Protein AF-0000000075779867 (afdb_homodimer)

Radius of gyration: 17.75 Å; Cα contacts (8 Å, |Δi|>4): 447; chains: 2; bounding box: 57×41×38 Å

pLDDT: mean 79.63, std 29.67, range [19.89, 98.94]

Structure (mmCIF, N/CA/C/O backbone):
data_AF-0000000075779867-model_v1
#
loop_
_entity.id
_entity.type
_entity.pdbx_description
1 polymer 'Dynein light chain'
#
loop_
_atom_site.group_PDB
_atom_site.id
_atom_site.type_symbol
_atom_site.label_atom_id
_atom_site.label_alt_id
_atom_site.label_comp_id
_atom_site.label_asym_id
_atom_site.label_entity_id
_atom_site.label_seq_id
_atom_site.pdbx_PDB_ins_code
_atom_site.Cartn_x
_atom_site.Cartn_y
_atom_site.Cartn_z
_atom_site.occupancy
_atom_site.B_iso_or_equiv
_atom_site.auth_seq_id
_atom_site.auth_comp_id
_atom_site.auth_asym_id
_atom_site.auth_atom_id
_atom_site.pdbx_PDB_model_num
ATOM 1 N N . MET A 1 1 ? 21.125 6.816 -19.812 1 19.94 1 MET A N 1
ATOM 2 C CA . MET A 1 1 ? 20.016 5.918 -20.109 1 19.94 1 MET A CA 1
ATOM 3 C C . MET A 1 1 ? 18.984 5.93 -18.984 1 19.94 1 MET A C 1
ATOM 5 O O . MET A 1 1 ? 19.25 5.41 -17.906 1 19.94 1 MET A O 1
ATOM 9 N N . THR A 1 2 ? 18.234 7.066 -18.703 1 21.55 2 THR A N 1
ATOM 10 C CA . THR A 1 2 ? 17.547 7.727 -17.609 1 21.55 2 THR A CA 1
ATOM 11 C C . THR A 1 2 ? 16.297 6.934 -17.203 1 21.55 2 THR A C 1
ATOM 13 O O . THR A 1 2 ? 15.508 6.527 -18.047 1 21.55 2 THR A O 1
ATOM 16 N N . GLY A 1 3 ? 16.375 6.09 -16.188 1 23.98 3 GLY A N 1
ATOM 17 C CA . GLY A 1 3 ? 15.469 5.066 -15.68 1 23.98 3 GLY A CA 1
ATOM 18 C C . GLY A 1 3 ? 14.047 5.57 -15.484 1 23.98 3 GLY A C 1
ATOM 19 O O . GLY A 1 3 ? 13.836 6.613 -14.875 1 23.98 3 GLY A O 1
ATOM 20 N N . LEU A 1 4 ? 13.172 5.328 -16.484 1 27.41 4 LEU A N 1
ATOM 21 C CA . LEU A 1 4 ? 11.773 5.723 -16.625 1 27.41 4 LEU A CA 1
ATOM 22 C C . LEU A 1 4 ? 10.969 5.281 -15.414 1 27.41 4 LEU A C 1
ATOM 24 O O . LEU A 1 4 ? 10.914 4.09 -15.094 1 27.41 4 LEU A O 1
ATOM 28 N N . SER A 1 5 ? 11.172 5.922 -14.359 1 27.52 5 SER A N 1
ATOM 29 C CA . SER A 1 5 ? 10.375 5.688 -13.164 1 27.52 5 SER A CA 1
ATOM 30 C C . SER A 1 5 ? 8.883 5.645 -13.492 1 27.52 5 SER A C 1
ATOM 32 O O . SER A 1 5 ? 8.336 6.605 -14.031 1 27.52 5 SER A O 1
ATOM 34 N N . ALA A 1 6 ? 8.367 4.598 -14.203 1 29.06 6 ALA A N 1
ATOM 35 C CA . ALA A 1 6 ? 6.957 4.492 -14.555 1 29.06 6 ALA A CA 1
ATOM 36 C C . ALA A 1 6 ? 6.074 4.594 -13.312 1 29.06 6 ALA A C 1
ATOM 38 O O . ALA A 1 6 ? 6.289 3.873 -12.328 1 29.06 6 ALA A O 1
ATOM 39 N N . THR A 1 7 ? 5.723 5.758 -12.992 1 31.86 7 THR A N 1
ATOM 40 C CA . THR A 1 7 ? 4.832 6.055 -11.875 1 31.86 7 THR A CA 1
ATOM 41 C C . THR A 1 7 ? 3.453 5.441 -12.109 1 31.86 7 THR A C 1
ATOM 43 O O . THR A 1 7 ? 2.727 5.855 -13.016 1 31.86 7 THR A O 1
ATOM 46 N N . ALA A 1 8 ? 3.33 4.164 -12.078 1 32.84 8 ALA A N 1
ATOM 47 C CA . ALA A 1 8 ? 1.989 3.631 -12.297 1 32.84 8 ALA A CA 1
ATOM 48 C C . ALA A 1 8 ? 1.031 4.074 -11.195 1 32.84 8 ALA A C 1
ATOM 50 O O . ALA A 1 8 ? 1.315 3.893 -10.008 1 32.84 8 ALA A O 1
ATOM 51 N N . SER A 1 9 ? 0.353 5.156 -11.461 1 31.69 9 SER A N 1
ATOM 52 C CA . SER A 1 9 ? -0.722 5.531 -10.547 1 31.69 9 SER A CA 1
ATOM 53 C C . SER A 1 9 ? -1.92 4.598 -10.695 1 31.69 9 SER A C 1
ATOM 55 O O . SER A 1 9 ? -2.432 4.402 -11.797 1 31.69 9 SER A O 1
ATOM 57 N N . VAL A 1 10 ? -1.98 3.662 -9.977 1 36.56 10 VAL A N 1
ATOM 58 C CA . VAL A 1 10 ? -3.102 2.734 -10.07 1 36.56 10 VAL A CA 1
ATOM 59 C C . VAL A 1 10 ? -4.398 3.449 -9.711 1 36.56 10 VAL A C 1
ATOM 61 O O . VAL A 1 10 ? -4.531 3.986 -8.602 1 36.56 10 VAL A O 1
ATOM 64 N N . ARG A 1 11 ? -5.078 4 -10.633 1 34.12 11 ARG A N 1
ATOM 65 C CA . ARG A 1 11 ? -6.434 4.512 -10.461 1 34.12 11 ARG A CA 1
ATOM 66 C C . ARG A 1 11 ? -7.418 3.377 -10.195 1 34.12 11 ARG A C 1
ATOM 68 O O . ARG A 1 11 ? -7.672 2.553 -11.078 1 34.12 11 ARG A O 1
ATOM 75 N N . ILE A 1 12 ? -7.656 3.068 -9.008 1 34.94 12 ILE A N 1
ATOM 76 C CA . ILE A 1 12 ? -8.641 2.043 -8.672 1 34.94 12 ILE A CA 1
ATOM 77 C C . ILE A 1 12 ? -10.047 2.592 -8.867 1 34.94 12 ILE A C 1
ATOM 79 O O . ILE A 1 12 ? -10.453 3.535 -8.188 1 34.94 12 ILE A O 1
ATOM 83 N N . SER A 1 13 ? -10.57 2.73 -10.008 1 29.38 13 SER A N 1
ATOM 84 C CA . SER A 1 13 ? -11.961 3.092 -10.258 1 29.38 13 SER A CA 1
ATOM 85 C C . SER A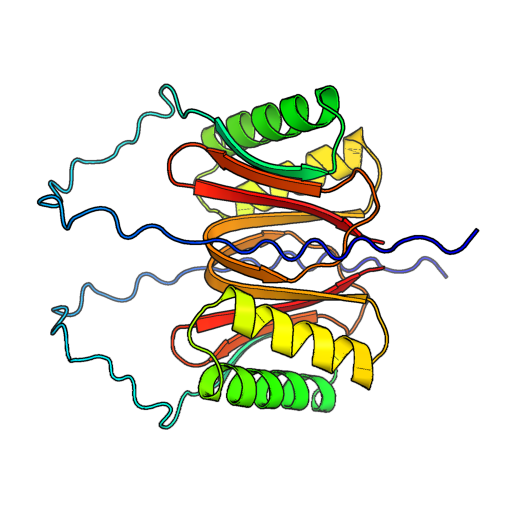 1 13 ? -12.914 2.053 -9.672 1 29.38 13 SER A C 1
ATOM 87 O O . SER A 1 13 ? -12.844 0.873 -10.023 1 29.38 13 SER A O 1
ATOM 89 N N . THR A 1 14 ? -13.492 2.311 -8.492 1 30.55 14 THR A N 1
ATOM 90 C CA . THR A 1 14 ? -14.477 1.431 -7.879 1 30.55 14 THR A CA 1
ATOM 91 C C . THR A 1 14 ? -15.82 1.529 -8.609 1 30.55 14 THR A C 1
ATOM 93 O O . THR A 1 14 ? -16.391 2.613 -8.703 1 30.55 14 THR A O 1
ATOM 96 N N . LYS A 1 15 ? -16.172 0.822 -9.641 1 28.38 15 LYS A N 1
ATOM 97 C CA . LYS A 1 15 ? -17.531 0.736 -10.156 1 28.38 15 LYS A CA 1
ATOM 98 C C . LYS A 1 15 ? -18.5 0.307 -9.062 1 28.38 15 LYS A C 1
ATOM 100 O O . LYS A 1 15 ? -18.266 -0.673 -8.359 1 28.38 15 LYS A O 1
ATOM 105 N N . LYS A 1 16 ? -19.438 1.27 -8.648 1 28.17 16 LYS A N 1
ATOM 106 C CA . LYS A 1 16 ? -20.531 1.026 -7.703 1 28.17 16 LYS A CA 1
ATOM 107 C C . LYS A 1 16 ? -21.391 -0.146 -8.156 1 28.17 16 LYS A C 1
ATOM 109 O O . 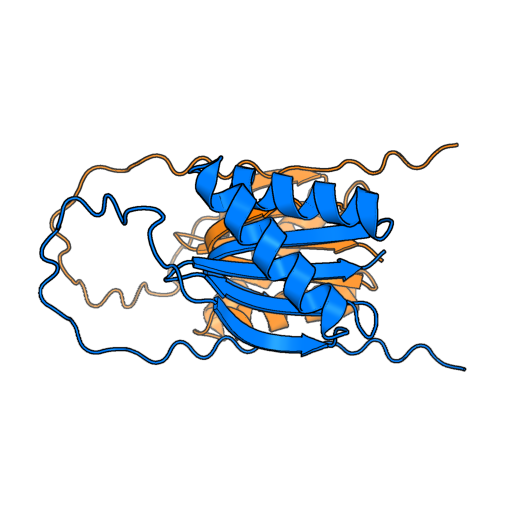LYS A 1 16 ? -22 -0.101 -9.227 1 28.17 16 LYS A O 1
ATOM 114 N N . ARG A 1 17 ? -21.141 -1.334 -7.98 1 25.77 17 ARG A N 1
ATOM 115 C CA . ARG A 1 17 ? -22.125 -2.379 -8.234 1 25.77 17 ARG A CA 1
ATOM 116 C C . ARG A 1 17 ? -23.391 -2.156 -7.398 1 25.77 17 ARG A C 1
ATOM 118 O O . ARG A 1 17 ? -23.312 -1.633 -6.285 1 25.77 17 ARG A O 1
ATOM 125 N N . PRO A 1 18 ? -24.703 -2.225 -7.844 1 29.48 18 PRO A N 1
ATOM 126 C CA . PRO A 1 18 ? -25.984 -2.15 -7.16 1 29.48 18 PRO A CA 1
ATOM 127 C C . P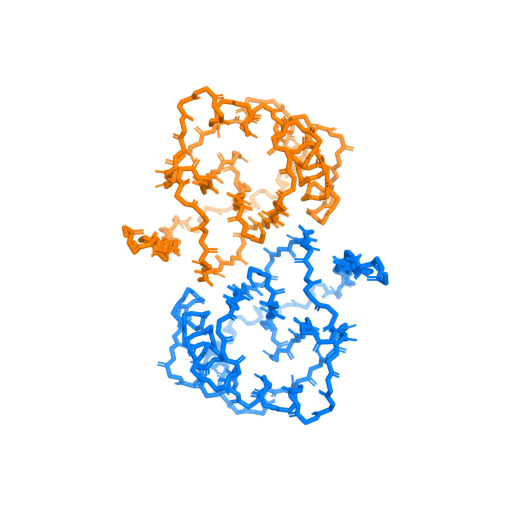RO A 1 18 ? -25.984 -2.857 -5.809 1 29.48 18 PRO A C 1
ATOM 129 O O . PRO A 1 18 ? -25.188 -3.764 -5.582 1 29.48 18 PRO A O 1
ATOM 132 N N . GLN A 1 19 ? -26.703 -2.238 -4.676 1 29.03 19 GLN A N 1
ATOM 133 C CA . GLN A 1 19 ? -26.938 -2.65 -3.295 1 29.03 19 GLN A CA 1
ATOM 134 C C . GLN A 1 19 ? -27.453 -4.09 -3.234 1 29.03 19 GLN A C 1
ATOM 136 O O . GLN A 1 19 ? -28.609 -4.359 -3.59 1 29.03 19 GLN A O 1
ATOM 141 N N . CYS A 1 20 ? -26.984 -5.133 -3.766 1 28.19 20 CYS A N 1
ATOM 142 C CA . CYS A 1 20 ? -27.531 -6.469 -3.566 1 28.19 20 CYS A CA 1
ATOM 143 C C . CYS A 1 20 ? -27.812 -6.73 -2.092 1 28.19 20 CYS A C 1
ATOM 145 O O . CYS A 1 20 ? -27.016 -6.348 -1.229 1 28.19 20 CYS A O 1
ATOM 147 N N . VAL A 1 21 ? -29.078 -7.023 -1.54 1 28.23 21 VAL A N 1
ATOM 148 C CA . VAL A 1 21 ? -29.578 -7.625 -0.305 1 28.23 21 VAL A CA 1
ATOM 149 C C . VAL A 1 21 ? -28.5 -8.508 0.309 1 28.23 21 VAL A C 1
ATOM 151 O O . VAL A 1 21 ? -27.938 -9.375 -0.368 1 28.23 21 VAL A O 1
ATOM 154 N N . GLN A 1 22 ?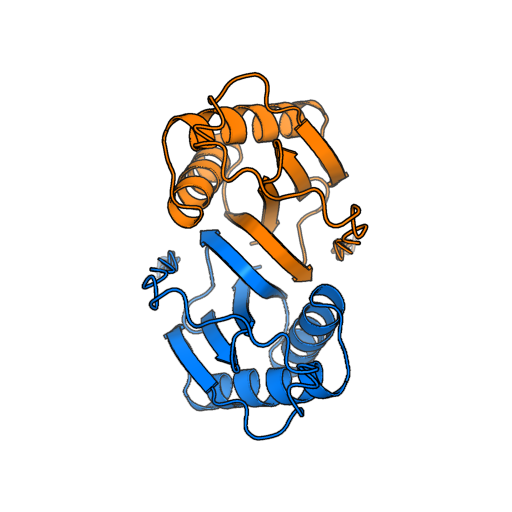 -27.812 -7.984 1.263 1 30.17 22 GLN A N 1
ATOM 155 C CA . GLN A 1 22 ? -26.656 -8.547 1.963 1 30.17 22 GLN A CA 1
ATOM 156 C C . GLN A 1 22 ? -27.016 -9.867 2.643 1 30.17 22 GLN A C 1
ATOM 158 O O . GLN A 1 22 ? -27.75 -9.883 3.633 1 30.17 22 GLN A O 1
ATOM 163 N N . GLU A 1 23 ? -27.797 -10.797 2.025 1 30.61 23 GLU A N 1
ATOM 164 C CA . GLU A 1 23 ? -27.766 -12.086 2.699 1 30.61 23 GLU A CA 1
ATOM 165 C C . GLU A 1 23 ? -26.406 -12.375 3.299 1 30.61 23 GLU A C 1
ATOM 167 O O . GLU A 1 23 ? -25.391 -12.297 2.605 1 30.61 23 GLU A O 1
ATOM 172 N N . PHE A 1 24 ? -26.25 -11.961 4.555 1 29.77 24 PHE A N 1
ATOM 173 C CA . PHE A 1 24 ? -25.109 -12.344 5.387 1 29.77 24 PHE A CA 1
ATOM 174 C C . PHE A 1 24 ? -24.75 -13.805 5.168 1 29.77 24 PHE A C 1
ATOM 176 O O . PHE A 1 24 ? -25.344 -14.703 5.781 1 29.77 24 PHE A O 1
ATOM 183 N N . ARG A 1 25 ? -25.016 -14.344 4.027 1 27.84 25 ARG A N 1
ATOM 184 C CA . ARG A 1 25 ? -24.562 -15.719 3.865 1 27.84 25 ARG A CA 1
ATOM 185 C C . ARG A 1 25 ? -23.203 -15.93 4.516 1 27.84 25 ARG A C 1
ATOM 187 O O . ARG A 1 25 ? -22.391 -15 4.59 1 27.84 25 ARG A O 1
ATOM 194 N N . ASN A 1 26 ? -23.203 -16.656 5.648 1 32.41 26 ASN A N 1
ATOM 195 C CA . ASN A 1 26 ? -22 -17.297 6.184 1 32.41 26 ASN A CA 1
ATOM 196 C C . ASN A 1 26 ? -20.906 -17.406 5.129 1 32.41 26 ASN A C 1
ATOM 198 O O . ASN A 1 26 ? -21.047 -18.125 4.145 1 32.41 26 ASN A O 1
ATOM 202 N N . THR A 1 27 ? -20.469 -16.188 4.707 1 32.53 27 THR A N 1
ATOM 203 C CA . THR A 1 27 ? -19.422 -15.992 3.713 1 32.53 27 THR A CA 1
ATOM 204 C C . THR A 1 27 ? -18.281 -16.984 3.928 1 32.53 27 THR A C 1
ATOM 206 O O . THR A 1 27 ? -17.312 -16.672 4.637 1 32.53 27 THR A O 1
ATOM 209 N N . ALA A 1 28 ? -18.547 -18.031 4.707 1 33.69 28 ALA A N 1
ATOM 210 C CA . ALA A 1 28 ? -17.5 -18.969 4.363 1 33.69 28 ALA A CA 1
ATOM 211 C C . ALA A 1 28 ? -17.156 -18.906 2.877 1 33.69 28 ALA A C 1
ATOM 213 O O . ALA A 1 28 ? -17.859 -19.469 2.043 1 33.69 28 ALA A O 1
ATOM 214 N N . ASP A 1 29 ? -17.078 -17.766 2.316 1 40.38 29 ASP A N 1
ATOM 215 C CA . ASP A 1 29 ? -16.562 -17.734 0.948 1 40.38 29 ASP A CA 1
ATOM 216 C C . ASP A 1 29 ? -15.625 -18.922 0.697 1 40.38 29 ASP A C 1
ATOM 218 O O . ASP A 1 29 ? -14.523 -18.969 1.246 1 40.38 29 ASP A O 1
ATOM 222 N N . LYS A 1 30 ? -16.078 -20.031 0.899 1 41.66 30 LYS A N 1
ATOM 223 C CA . LYS A 1 30 ? -15.312 -21.188 0.426 1 41.66 30 LYS A CA 1
ATOM 224 C C . LYS A 1 30 ? -14.258 -20.766 -0.593 1 41.66 30 LYS A C 1
ATOM 226 O O . LYS A 1 30 ? -14.539 -19.984 -1.503 1 41.66 30 LYS A O 1
ATOM 231 N N . MET A 1 31 ? -12.93 -20.688 -0.071 1 46.47 31 MET A N 1
ATOM 232 C CA . MET A 1 31 ? -11.727 -20.656 -0.902 1 46.47 31 MET A CA 1
ATOM 233 C C . MET A 1 31 ? -12.016 -21.234 -2.287 1 46.47 31 MET A C 1
ATOM 235 O O . MET A 1 31 ? -11.094 -21.656 -2.99 1 46.47 31 MET A O 1
ATOM 239 N N . CYS A 1 32 ? -13.391 -21.672 -2.512 1 53.09 32 CYS A N 1
ATOM 240 C CA . CYS A 1 32 ? -13.547 -22.281 -3.828 1 53.09 32 CYS A CA 1
ATOM 241 C C . CYS A 1 32 ? -12.891 -21.422 -4.906 1 53.09 32 CYS A C 1
ATOM 243 O O . CYS A 1 32 ? -12.352 -20.359 -4.609 1 53.09 32 CYS A O 1
ATOM 245 N N . ASP A 1 33 ? -13.578 -21.062 -6.008 1 64.44 33 ASP A N 1
ATOM 246 C CA . ASP A 1 33 ? -13.031 -20.609 -7.285 1 64.44 33 ASP A CA 1
ATOM 247 C C . ASP A 1 33 ? -12.867 -19.094 -7.312 1 64.44 33 ASP A C 1
ATOM 249 O O . ASP A 1 33 ? -13.719 -18.391 -7.844 1 64.44 33 ASP A O 1
ATOM 253 N N . ARG A 1 34 ? -11.984 -18.531 -6.422 1 82.31 34 ARG A N 1
ATOM 254 C CA . ARG A 1 34 ? -11.758 -17.094 -6.562 1 82.31 34 ARG A CA 1
ATOM 255 C C . ARG A 1 34 ? -11.094 -16.766 -7.898 1 82.31 34 ARG A C 1
ATOM 257 O O . ARG A 1 34 ? -9.953 -17.172 -8.148 1 82.31 34 ARG A O 1
ATOM 264 N N . LYS A 1 35 ? -11.844 -16.141 -8.688 1 92.62 35 LYS A N 1
ATOM 265 C CA . LYS A 1 35 ? -11.328 -15.742 -10 1 92.62 35 LYS A CA 1
ATOM 266 C C . LYS A 1 35 ? -10.398 -14.539 -9.883 1 92.62 35 LYS A C 1
ATOM 268 O O . LYS A 1 35 ? -10.68 -13.594 -9.141 1 92.62 35 LYS A O 1
ATOM 273 N N . ALA A 1 36 ? -9.336 -14.648 -10.57 1 97.06 36 ALA A N 1
ATOM 274 C CA . ALA A 1 36 ? -8.383 -13.547 -10.609 1 97.06 36 ALA A CA 1
ATOM 275 C C . ALA A 1 36 ? -8.727 -12.562 -11.727 1 97.06 36 ALA A C 1
ATOM 277 O O . ALA A 1 36 ? -9.039 -12.977 -12.844 1 97.06 36 ALA A O 1
ATOM 278 N N . VAL A 1 37 ? -8.812 -11.336 -11.43 1 97.62 37 VAL A N 1
ATOM 279 C CA . VAL A 1 37 ? -8.977 -10.273 -12.414 1 97.62 37 VAL A CA 1
ATOM 280 C C . VAL A 1 37 ? -7.824 -9.273 -12.297 1 97.62 37 VAL A C 1
ATOM 282 O O . VAL A 1 37 ? -7.75 -8.516 -11.328 1 97.62 37 VAL A O 1
ATOM 285 N N . ILE A 1 38 ? -6.996 -9.211 -13.297 1 98 38 ILE A N 1
ATOM 286 C CA . ILE A 1 38 ? -5.883 -8.273 -13.305 1 98 38 ILE A CA 1
ATOM 287 C C . ILE A 1 38 ? -6.371 -6.906 -13.781 1 98 38 ILE A C 1
ATOM 289 O O . ILE A 1 38 ? -6.844 -6.77 -14.914 1 98 38 ILE A O 1
ATOM 293 N N . LYS A 1 39 ? -6.309 -5.965 -12.938 1 98.12 39 LYS A N 1
ATOM 294 C CA . LYS A 1 39 ? -6.77 -4.617 -13.258 1 98.12 39 LYS A CA 1
ATOM 295 C C . LYS A 1 39 ? -5.668 -3.803 -13.93 1 98.12 39 LYS A C 1
ATOM 297 O O . LYS A 1 39 ? -5.941 -2.986 -14.812 1 98.12 39 LYS A O 1
ATOM 302 N N . ASN A 1 40 ? -4.477 -3.91 -13.492 1 97.12 40 ASN A N 1
ATOM 303 C CA . ASN A 1 40 ? -3.303 -3.23 -14.031 1 97.12 40 ASN A CA 1
ATOM 304 C C . ASN A 1 40 ? -2.029 -4.043 -13.805 1 97.12 40 ASN A C 1
ATOM 306 O O . ASN A 1 40 ? -1.845 -4.629 -12.734 1 97.12 40 ASN A O 1
ATOM 310 N N . ALA A 1 41 ? -1.22 -4.098 -14.914 1 98.25 41 ALA A N 1
ATOM 311 C CA . ALA A 1 41 ? 0.041 -4.82 -14.773 1 98.25 41 ALA A CA 1
ATOM 312 C C . ALA A 1 41 ? 1.12 -4.223 -15.672 1 98.25 41 ALA A C 1
ATOM 314 O O . ALA A 1 41 ? 0.847 -3.84 -16.812 1 98.25 41 ALA A O 1
ATOM 315 N N . ASP A 1 42 ? 2.26 -3.967 -15.164 1 98.56 42 ASP A N 1
ATOM 316 C CA . ASP A 1 42 ? 3.557 -3.83 -15.82 1 98.56 42 ASP A CA 1
ATOM 317 C C . ASP A 1 42 ? 4.531 -4.902 -15.344 1 98.56 42 ASP A C 1
ATOM 319 O O . ASP A 1 42 ? 5.402 -4.633 -14.516 1 98.56 42 ASP A O 1
ATOM 323 N N . MET A 1 43 ? 4.32 -6.027 -15.914 1 98.44 43 MET A N 1
ATOM 324 C CA . MET A 1 43 ? 4.949 -7.246 -15.422 1 98.44 43 MET A CA 1
ATOM 325 C C . MET A 1 43 ? 4.848 -8.367 -16.453 1 98.44 43 MET A C 1
ATOM 327 O O . MET A 1 43 ? 3.869 -8.445 -17.188 1 98.44 43 MET A O 1
ATOM 331 N N . SER A 1 44 ? 5.84 -9.203 -16.531 1 98.69 44 SER A N 1
ATOM 332 C CA . SER A 1 44 ? 5.762 -10.336 -17.453 1 98.69 44 SER A CA 1
ATOM 333 C C . SER A 1 44 ? 4.574 -11.234 -17.125 1 98.69 44 SER A C 1
ATOM 335 O O . SER A 1 44 ? 4.133 -11.289 -15.977 1 98.69 44 SER A O 1
ATOM 337 N N . GLU A 1 45 ? 4.062 -11.945 -18.156 1 98.06 45 GLU A N 1
ATOM 338 C CA . GLU A 1 45 ? 2.941 -12.859 -17.969 1 98.06 45 GLU A CA 1
ATOM 339 C C . GLU A 1 45 ? 3.297 -13.961 -16.969 1 98.06 45 GLU A C 1
ATOM 341 O O . GLU A 1 45 ? 2.459 -14.367 -16.156 1 98.06 45 GLU A O 1
ATOM 346 N N . GLU A 1 46 ? 4.438 -14.391 -17.094 1 98.31 46 GLU A N 1
ATOM 347 C CA . GLU A 1 46 ? 4.887 -15.438 -16.172 1 98.31 46 GLU A CA 1
ATOM 348 C C . GLU A 1 46 ? 4.875 -14.938 -14.734 1 98.31 46 GLU A C 1
ATOM 350 O O . GLU A 1 46 ? 4.398 -15.641 -13.836 1 98.31 46 GLU A O 1
ATOM 355 N N . MET A 1 47 ? 5.402 -13.789 -14.469 1 98.69 47 MET A N 1
ATOM 356 C CA . MET A 1 47 ? 5.453 -13.227 -13.125 1 98.69 47 MET A CA 1
ATOM 357 C C . MET A 1 47 ? 4.051 -12.875 -12.625 1 98.69 47 MET A C 1
ATOM 359 O O . MET A 1 47 ? 3.758 -13.016 -11.438 1 98.69 47 MET A O 1
ATOM 363 N N . GLN A 1 48 ? 3.162 -12.469 -13.523 1 98.75 48 GLN A N 1
ATOM 364 C CA . GLN A 1 48 ? 1.77 -12.227 -13.156 1 98.75 48 GLN A CA 1
ATOM 365 C C . GLN A 1 48 ? 1.106 -13.5 -12.641 1 98.75 48 GLN A C 1
ATOM 367 O O . GLN A 1 48 ? 0.41 -13.477 -11.625 1 98.75 48 GLN A O 1
ATOM 372 N N . GLN A 1 49 ? 1.336 -14.539 -13.391 1 98.5 49 GLN A N 1
ATOM 373 C CA . GLN A 1 49 ? 0.76 -15.82 -12.977 1 98.5 49 GLN A CA 1
ATOM 374 C C . GLN A 1 49 ? 1.307 -16.25 -11.617 1 98.5 49 GLN A C 1
ATOM 376 O O . GLN A 1 49 ? 0.566 -16.781 -10.781 1 98.5 49 GLN A O 1
ATOM 381 N N . ASP A 1 50 ? 2.562 -16 -11.438 1 98.81 50 ASP A N 1
ATOM 382 C CA . ASP A 1 50 ? 3.164 -16.312 -10.141 1 98.81 50 ASP A CA 1
ATOM 383 C C . ASP A 1 50 ? 2.533 -15.484 -9.031 1 98.81 50 ASP A C 1
ATOM 385 O O . ASP A 1 50 ? 2.348 -15.977 -7.91 1 98.81 50 ASP A O 1
ATOM 389 N N . ALA A 1 51 ? 2.26 -14.203 -9.266 1 98.88 51 ALA A N 1
ATOM 390 C CA . ALA A 1 51 ? 1.617 -13.336 -8.281 1 98.88 51 ALA A CA 1
ATOM 391 C C . ALA A 1 51 ? 0.233 -13.859 -7.91 1 98.88 51 ALA A C 1
ATOM 393 O O . ALA A 1 51 ? -0.117 -13.922 -6.73 1 98.88 51 ALA A O 1
ATOM 394 N N . VAL A 1 52 ? -0.502 -14.25 -8.93 1 98.62 52 VAL A N 1
ATOM 395 C CA . VAL A 1 52 ? -1.851 -14.766 -8.703 1 98.62 52 VAL A CA 1
ATOM 396 C C . VAL A 1 52 ? -1.782 -16.078 -7.922 1 98.62 52 VAL A C 1
ATOM 398 O O . VAL A 1 52 ? -2.547 -16.281 -6.977 1 98.62 52 VAL A O 1
ATOM 401 N N . ASP A 1 53 ? -0.909 -16.922 -8.32 1 98.44 53 ASP A N 1
ATOM 402 C CA . ASP A 1 53 ? -0.762 -18.203 -7.637 1 98.44 53 ASP A CA 1
ATOM 403 C C . ASP A 1 53 ? -0.334 -18 -6.184 1 98.44 53 ASP A C 1
ATOM 405 O O .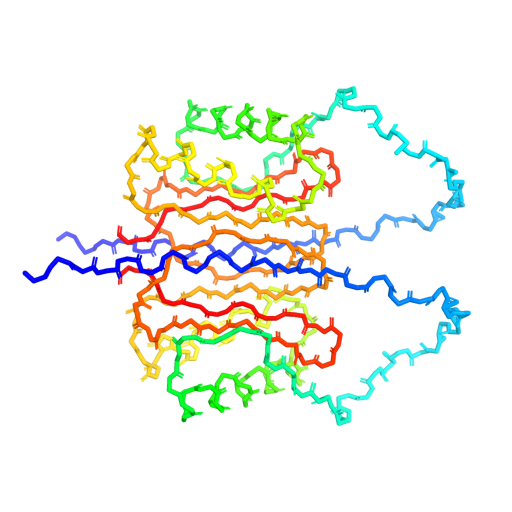 ASP A 1 53 ? -0.851 -18.656 -5.281 1 98.44 53 ASP A O 1
AT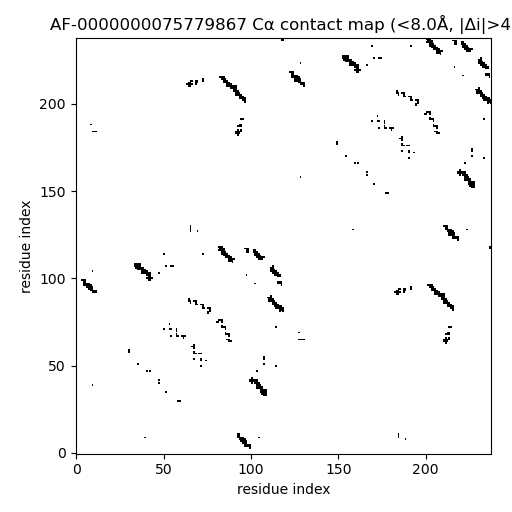OM 409 N N . CYS A 1 54 ? 0.639 -17.141 -5.969 1 98.69 54 CYS A N 1
ATOM 410 C CA . CYS A 1 54 ? 1.109 -16.844 -4.617 1 98.69 54 CYS A CA 1
ATOM 411 C C . CYS A 1 54 ? -0.014 -16.281 -3.76 1 98.69 54 CYS A C 1
ATOM 413 O O . CYS A 1 54 ? -0.158 -16.641 -2.594 1 98.69 54 CYS A O 1
ATOM 415 N N . ALA A 1 55 ? -0.79 -15.398 -4.32 1 98.69 55 ALA A N 1
ATOM 416 C CA . ALA A 1 55 ? -1.914 -14.797 -3.605 1 98.69 55 ALA A CA 1
ATOM 417 C C . ALA A 1 55 ? -2.975 -15.844 -3.273 1 98.69 55 ALA A C 1
ATOM 419 O O . ALA A 1 55 ? -3.568 -15.812 -2.193 1 98.69 55 ALA A O 1
ATOM 420 N N . THR A 1 56 ? -3.197 -16.734 -4.238 1 98.31 56 THR A N 1
ATOM 421 C CA . THR A 1 56 ? -4.141 -17.828 -4 1 98.31 56 THR A CA 1
ATOM 422 C C . THR A 1 56 ? -3.703 -18.672 -2.811 1 98.31 56 THR A C 1
ATOM 424 O O . THR A 1 56 ? -4.512 -18.984 -1.931 1 98.31 56 THR A O 1
ATOM 427 N N . GLN A 1 57 ? -2.451 -18.984 -2.762 1 98.25 57 GLN A N 1
ATOM 428 C CA . GLN A 1 57 ? -1.907 -19.734 -1.639 1 98.25 57 GLN A CA 1
ATOM 429 C C . GLN A 1 57 ? -2.033 -18.953 -0.334 1 98.25 57 GLN A C 1
ATOM 431 O O . GLN A 1 57 ? -2.396 -19.516 0.7 1 98.25 57 GLN A O 1
ATOM 436 N N . ALA A 1 58 ? -1.717 -17.734 -0.356 1 98.5 58 ALA A N 1
ATOM 437 C CA . ALA A 1 58 ? -1.773 -16.891 0.834 1 98.5 58 ALA A CA 1
ATOM 438 C C . ALA A 1 58 ? -3.191 -16.828 1.395 1 98.5 58 ALA A C 1
ATOM 440 O O . ALA A 1 58 ? -3.391 -16.906 2.609 1 98.5 58 ALA A O 1
ATOM 441 N N . LEU A 1 59 ? -4.164 -16.688 0.476 1 96.88 59 LEU A N 1
ATOM 442 C CA . LEU A 1 59 ? -5.555 -16.562 0.896 1 96.88 59 LEU A CA 1
ATOM 443 C C . LEU A 1 59 ? -6.066 -17.875 1.482 1 96.88 59 LEU A C 1
ATOM 445 O O . LEU A 1 59 ? -7.008 -17.875 2.279 1 96.88 59 LEU A O 1
ATOM 449 N N . GLU A 1 60 ? -5.508 -18.922 1.074 1 96.44 60 GLU A N 1
ATOM 450 C CA . GLU A 1 60 ? -5.859 -20.234 1.63 1 96.44 60 GLU A CA 1
ATOM 451 C C . GLU A 1 60 ? -5.262 -20.422 3.021 1 96.44 60 GLU A C 1
ATOM 453 O O . GLU A 1 60 ? -5.855 -21.078 3.871 1 96.44 60 GLU A O 1
ATOM 458 N N . LYS A 1 61 ? -4.191 -19.766 3.273 1 97.69 61 LYS A N 1
ATOM 459 C CA . LYS A 1 61 ? -3.432 -20.016 4.496 1 97.69 61 LYS A CA 1
ATOM 460 C C . LYS A 1 61 ? -3.785 -19 5.574 1 97.69 61 LYS A C 1
ATOM 462 O O . LYS A 1 61 ? -3.703 -19.297 6.77 1 97.69 61 LYS A O 1
ATOM 467 N N . PHE A 1 62 ? -4.117 -17.828 5.184 1 97.69 62 PHE A N 1
ATOM 468 C CA . PHE A 1 62 ? -4.27 -16.75 6.148 1 97.69 62 PHE A CA 1
ATOM 469 C C . PHE A 1 62 ? -5.617 -16.062 5.977 1 97.69 62 PHE A C 1
ATOM 471 O O . PHE A 1 62 ? -6.137 -15.969 4.859 1 97.69 62 PHE A O 1
ATOM 478 N N . ASN A 1 63 ? -6.113 -15.461 7.02 1 96.31 63 ASN A N 1
ATOM 479 C CA . ASN A 1 63 ? -7.367 -14.719 6.996 1 96.31 63 ASN A CA 1
ATOM 480 C C . ASN A 1 63 ? -7.129 -13.211 7.047 1 96.31 63 ASN A C 1
ATOM 482 O O . ASN A 1 63 ? -7.871 -12.438 6.441 1 96.31 63 ASN A O 1
ATOM 486 N N . ILE A 1 64 ? -6.133 -12.844 7.766 1 96.44 64 ILE A N 1
ATOM 487 C CA . ILE A 1 64 ? -5.867 -11.43 8 1 96.44 64 ILE A CA 1
ATOM 488 C C . ILE A 1 64 ? -5.102 -10.844 6.816 1 96.44 64 ILE A C 1
ATOM 490 O O . ILE A 1 64 ? -4.086 -11.398 6.395 1 96.44 64 ILE A O 1
ATOM 494 N N . GLU A 1 65 ? -5.586 -9.758 6.363 1 97.75 65 GLU A N 1
ATOM 495 C CA . GLU A 1 65 ? -5.016 -9.109 5.184 1 97.75 65 GLU A CA 1
ATOM 496 C C . GLU A 1 65 ? -3.521 -8.859 5.363 1 97.75 65 GLU A C 1
ATOM 498 O O . GLU A 1 65 ? -2.736 -9.07 4.438 1 97.75 65 GLU A O 1
ATOM 503 N N . LYS A 1 66 ? -3.123 -8.445 6.477 1 98.19 66 LYS A N 1
ATOM 504 C CA . LYS A 1 66 ? -1.712 -8.18 6.742 1 98.19 66 LYS A CA 1
ATOM 505 C C . LYS A 1 66 ? -0.871 -9.438 6.57 1 98.19 66 LYS A C 1
ATOM 507 O O . LYS A 1 66 ? 0.243 -9.383 6.043 1 98.19 66 LYS A O 1
ATOM 512 N N . ASP A 1 67 ? -1.356 -10.5 7.055 1 98.62 67 ASP A N 1
ATOM 513 C CA . ASP A 1 67 ? -0.626 -11.766 6.965 1 98.62 67 ASP A CA 1
ATOM 514 C C . ASP A 1 67 ? -0.573 -12.266 5.523 1 98.62 67 ASP A C 1
ATOM 516 O O . ASP A 1 67 ? 0.423 -12.859 5.105 1 98.62 67 ASP A O 1
ATOM 520 N N . ILE A 1 68 ? -1.621 -12.055 4.824 1 98.69 68 ILE A N 1
ATOM 521 C CA . ILE A 1 68 ? -1.645 -12.383 3.404 1 98.69 68 ILE A CA 1
ATOM 522 C C . ILE A 1 68 ? -0.594 -11.562 2.664 1 98.69 68 ILE A C 1
ATOM 524 O O . ILE A 1 68 ? 0.211 -12.109 1.906 1 98.69 68 ILE A O 1
ATOM 528 N N . ALA A 1 69 ? -0.585 -10.305 2.959 1 98.88 69 ALA A N 1
ATOM 529 C CA . ALA A 1 69 ? 0.393 -9.414 2.348 1 98.88 69 ALA A CA 1
ATOM 530 C C . ALA A 1 69 ? 1.817 -9.836 2.699 1 98.88 69 ALA A C 1
ATOM 532 O O . ALA A 1 69 ? 2.707 -9.812 1.846 1 98.88 69 ALA A O 1
ATOM 533 N N . ALA A 1 70 ? 1.998 -10.211 3.902 1 98.88 70 ALA A N 1
ATOM 534 C CA . ALA A 1 70 ? 3.32 -10.625 4.359 1 98.88 70 ALA A CA 1
ATOM 535 C C . ALA A 1 70 ? 3.805 -11.852 3.596 1 98.88 70 ALA A C 1
ATOM 537 O O . ALA A 1 70 ? 4.965 -11.914 3.176 1 98.88 70 ALA A O 1
ATOM 538 N N . TYR A 1 71 ? 2.943 -12.758 3.432 1 98.81 71 TYR A N 1
ATOM 539 C CA . TYR A 1 71 ? 3.301 -13.984 2.73 1 98.81 71 TYR A CA 1
ATOM 540 C C . TYR A 1 71 ? 3.715 -13.695 1.293 1 98.81 71 TYR A C 1
ATOM 542 O O . TYR A 1 71 ? 4.766 -14.156 0.837 1 98.81 71 TYR A O 1
ATOM 550 N N . ILE A 1 72 ? 2.928 -12.891 0.585 1 98.88 72 ILE A N 1
ATOM 551 C CA . ILE A 1 72 ? 3.176 -12.578 -0.818 1 98.88 72 ILE A CA 1
ATOM 552 C C . ILE A 1 72 ? 4.484 -11.805 -0.952 1 98.88 72 ILE A C 1
ATOM 554 O O . ILE A 1 72 ? 5.32 -12.125 -1.8 1 98.88 72 ILE A O 1
ATOM 558 N N . LYS A 1 73 ? 4.598 -10.844 -0.124 1 98.81 73 LYS A N 1
ATOM 559 C CA . LYS A 1 73 ? 5.789 -10 -0.167 1 98.81 73 LYS A CA 1
ATOM 560 C C . LYS A 1 73 ? 7.055 -10.82 0.063 1 98.81 73 LYS A C 1
ATOM 562 O O . LYS A 1 73 ? 8.047 -10.656 -0.651 1 98.81 73 LYS A O 1
ATOM 567 N N . LYS A 1 74 ? 7.062 -11.648 1.019 1 98.81 74 LYS A N 1
ATOM 568 C CA . LYS A 1 74 ? 8.227 -12.453 1.356 1 98.81 74 LYS A CA 1
ATOM 569 C C . LYS A 1 74 ? 8.531 -13.469 0.254 1 98.81 74 LYS A C 1
ATOM 571 O O . LYS A 1 74 ? 9.695 -13.68 -0.091 1 98.81 74 LYS A O 1
ATOM 576 N N . GLU A 1 75 ? 7.512 -14.078 -0.277 1 98.88 75 GLU A N 1
ATOM 577 C CA . GLU A 1 75 ? 7.711 -15.023 -1.37 1 98.88 75 GLU A CA 1
ATOM 578 C C . GLU A 1 75 ? 8.352 -14.344 -2.578 1 98.88 75 GLU A C 1
ATOM 580 O O . GLU A 1 75 ? 9.234 -14.914 -3.223 1 98.88 75 GLU A O 1
ATOM 585 N N . PHE A 1 76 ? 7.93 -13.172 -2.842 1 98.88 76 PHE A N 1
ATOM 586 C CA . PHE A 1 76 ? 8.461 -12.477 -4.012 1 98.88 76 PHE A CA 1
ATOM 587 C C . PHE A 1 76 ? 9.859 -11.938 -3.736 1 98.88 76 PHE A C 1
ATOM 589 O O . PHE A 1 76 ? 10.695 -11.883 -4.637 1 98.88 76 PHE A O 1
ATOM 596 N N . ASP A 1 77 ? 10.055 -11.516 -2.555 1 98.75 77 ASP A N 1
ATOM 597 C CA . ASP A 1 77 ? 11.43 -11.164 -2.197 1 98.75 77 ASP A CA 1
ATOM 598 C C . ASP A 1 77 ? 12.375 -12.344 -2.404 1 98.75 77 ASP A C 1
ATOM 600 O O . ASP A 1 77 ? 13.484 -12.18 -2.91 1 98.75 77 ASP A O 1
ATOM 604 N N . LYS A 1 78 ? 11.93 -13.438 -2.023 1 98.75 78 LYS A N 1
ATOM 605 C CA . LYS A 1 78 ? 12.75 -14.641 -2.119 1 98.75 78 LYS A CA 1
ATOM 606 C C . LYS A 1 78 ? 12.953 -15.055 -3.574 1 98.75 78 LYS A C 1
ATOM 608 O O . LYS A 1 78 ? 14.07 -15.352 -3.992 1 98.75 78 LYS A O 1
ATOM 613 N N . LYS A 1 79 ? 11.953 -15.008 -4.332 1 98.62 79 LYS A N 1
ATOM 614 C CA . LYS A 1 79 ? 11.977 -15.562 -5.684 1 98.62 79 LYS A CA 1
ATOM 615 C C . LYS A 1 79 ? 12.547 -14.555 -6.68 1 98.62 79 LYS A C 1
ATOM 617 O O . LYS A 1 79 ? 13.234 -14.93 -7.629 1 98.62 79 LYS A O 1
ATOM 622 N N . TYR A 1 80 ? 12.234 -13.328 -6.484 1 98.31 80 TYR A N 1
ATOM 623 C CA . TYR A 1 80 ? 12.562 -12.32 -7.488 1 98.31 80 TYR A CA 1
ATOM 624 C C . TYR A 1 80 ? 13.438 -11.227 -6.887 1 98.31 80 TYR A C 1
ATOM 626 O O . TYR A 1 80 ? 13.508 -10.117 -7.418 1 98.31 80 TYR A O 1
ATOM 634 N N . ASN A 1 81 ? 14.055 -11.406 -5.785 1 98.12 81 ASN A N 1
ATOM 635 C CA . ASN A 1 81 ? 14.969 -10.492 -5.109 1 98.12 81 ASN A CA 1
ATOM 636 C C . ASN A 1 81 ? 14.234 -9.289 -4.531 1 98.12 81 ASN A C 1
ATOM 638 O O . ASN A 1 81 ? 13.227 -8.844 -5.082 1 98.12 81 ASN A O 1
ATOM 642 N N . PRO A 1 82 ? 14.758 -8.711 -3.572 1 97.69 82 PRO A N 1
ATOM 643 C CA . PRO A 1 82 ? 14.172 -7.516 -2.977 1 97.69 82 PRO A CA 1
ATOM 644 C C . PRO A 1 82 ? 14.258 -6.297 -3.893 1 97.69 82 PRO A C 1
ATOM 646 O O . PRO A 1 82 ? 15.078 -6.27 -4.812 1 97.69 82 PRO A O 1
ATOM 649 N N . THR A 1 83 ? 13.391 -5.34 -3.65 1 97.88 83 THR A N 1
ATOM 650 C CA . THR A 1 83 ? 12.508 -5.18 -2.5 1 97.88 83 THR A CA 1
ATOM 651 C C . THR A 1 83 ? 11.062 -5.031 -2.947 1 97.88 83 THR A C 1
ATOM 653 O O . THR A 1 83 ? 10.734 -4.121 -3.715 1 97.88 83 THR A O 1
ATOM 656 N N . TRP A 1 84 ? 10.195 -5.941 -2.607 1 98.88 84 TRP A N 1
ATOM 657 C CA . TRP A 1 84 ? 8.773 -5.926 -2.961 1 98.88 84 TRP A CA 1
ATOM 658 C C . TRP A 1 84 ? 7.938 -5.352 -1.823 1 98.88 84 TRP A C 1
ATOM 660 O O . TRP A 1 84 ? 8.367 -5.352 -0.667 1 98.88 84 TRP A O 1
ATOM 670 N N . HIS A 1 85 ? 6.758 -4.797 -2.104 1 98.81 85 HIS A N 1
ATOM 671 C CA . HIS A 1 85 ? 5.723 -4.301 -1.205 1 98.81 85 HIS A CA 1
ATOM 672 C C . HIS A 1 85 ? 4.352 -4.844 -1.591 1 98.81 85 HIS A C 1
ATOM 674 O O . HIS A 1 85 ? 4.035 -4.961 -2.777 1 98.81 85 HIS A O 1
ATOM 680 N N . CYS A 1 86 ? 3.592 -5.191 -0.636 1 98.94 86 CYS A N 1
ATOM 681 C CA . CYS A 1 86 ? 2.289 -5.777 -0.934 1 98.94 86 CYS A CA 1
ATOM 682 C C . CYS A 1 86 ? 1.201 -5.16 -0.065 1 98.94 86 CYS A C 1
ATOM 684 O O . CYS A 1 86 ? 1.378 -5.008 1.145 1 98.94 86 CYS A O 1
ATOM 686 N N . ILE A 1 87 ? 0.186 -4.723 -0.661 1 98.81 87 ILE A N 1
ATOM 687 C CA . ILE A 1 87 ? -1.027 -4.23 -0.015 1 98.81 87 ILE A CA 1
ATOM 688 C C . ILE A 1 87 ? -2.199 -5.145 -0.359 1 98.81 87 ILE A C 1
ATOM 690 O O . ILE A 1 87 ? -2.395 -5.504 -1.522 1 98.81 87 ILE A O 1
ATOM 694 N N . VAL A 1 88 ? -2.934 -5.559 0.609 1 98.81 88 VAL A N 1
ATOM 695 C CA . VAL A 1 88 ? -4.102 -6.414 0.444 1 98.81 88 VAL A CA 1
ATOM 696 C C . VAL A 1 88 ? -5.309 -5.781 1.139 1 98.81 88 VAL A C 1
ATOM 698 O O . VAL A 1 88 ? -5.227 -5.402 2.309 1 98.81 88 VAL A O 1
ATOM 701 N N . GLY A 1 89 ? -6.418 -5.691 0.392 1 98.31 89 GLY A N 1
ATOM 702 C CA . GLY A 1 89 ? -7.574 -5.113 1.06 1 98.31 89 GLY A CA 1
ATOM 703 C C . GLY A 1 89 ? -8.797 -5.016 0.163 1 98.31 89 GLY A C 1
ATOM 704 O O . GLY A 1 89 ? -8.719 -5.332 -1.027 1 98.31 89 GLY A O 1
ATOM 705 N N . ARG A 1 90 ? -9.859 -4.586 0.758 1 97.62 90 ARG A N 1
ATOM 706 C CA . ARG A 1 90 ? -11.125 -4.492 0.039 1 97.62 90 ARG A CA 1
ATOM 707 C C . ARG A 1 90 ? -11.461 -3.043 -0.289 1 97.62 90 ARG A C 1
ATOM 709 O O . ARG A 1 90 ? -12.328 -2.775 -1.126 1 97.62 90 ARG A O 1
ATOM 716 N N . ASN A 1 91 ? -10.867 -2.129 0.435 1 96.62 91 ASN A N 1
ATOM 717 C CA . ASN A 1 91 ? -11.117 -0.705 0.242 1 96.62 91 ASN A CA 1
ATOM 718 C C . ASN A 1 91 ? -9.859 0.124 0.458 1 96.62 91 ASN A C 1
ATOM 720 O O . ASN A 1 91 ? -9.477 0.403 1.598 1 96.62 91 ASN A O 1
ATOM 724 N N . PHE A 1 92 ? -9.227 0.498 -0.677 1 97.56 92 PHE A N 1
ATOM 725 C CA . PHE A 1 92 ? -8.07 1.379 -0.611 1 97.56 92 PHE A CA 1
ATOM 726 C C . PHE A 1 92 ? -7.742 1.946 -1.987 1 97.56 92 PHE A C 1
ATOM 728 O O . PHE A 1 92 ? -8.141 1.383 -3.008 1 97.56 92 PHE A O 1
ATOM 735 N N . GLY A 1 93 ? -7.059 3.023 -2.002 1 98.19 93 GLY A N 1
ATOM 736 C CA . GLY A 1 93 ? -6.348 3.6 -3.133 1 98.19 93 GLY A CA 1
ATOM 737 C C . GLY A 1 93 ? -4.867 3.791 -2.871 1 98.19 93 GLY A C 1
ATOM 738 O O . GLY A 1 93 ? -4.434 3.826 -1.718 1 98.19 93 GLY A O 1
ATOM 739 N N . SER A 1 94 ? -4.164 3.852 -3.955 1 98.62 94 SER A N 1
ATOM 740 C CA . SER A 1 94 ? -2.715 3.9 -3.795 1 98.62 94 SER A CA 1
ATOM 741 C C . SER A 1 94 ? -2.07 4.773 -4.867 1 98.62 94 SER A C 1
ATOM 743 O O . SER A 1 94 ? -2.658 5 -5.926 1 98.62 94 SER A O 1
ATOM 745 N N . TYR A 1 95 ? -1.062 5.34 -4.52 1 98.44 95 TYR A N 1
ATOM 746 C CA . TYR A 1 95 ? -0.157 5.98 -5.469 1 98.44 95 TYR A CA 1
ATOM 747 C C . TYR A 1 95 ? 1.295 5.645 -5.148 1 98.44 95 TYR A C 1
ATOM 749 O O . TYR A 1 95 ? 1.827 6.078 -4.125 1 98.44 95 TYR A O 1
ATOM 757 N N . VAL A 1 96 ? 1.868 4.785 -6.043 1 98.62 96 VAL A N 1
ATOM 758 C CA . VAL A 1 96 ? 3.193 4.238 -5.766 1 98.62 96 VAL A CA 1
ATOM 759 C C . VAL A 1 96 ? 4.082 4.387 -6.996 1 98.62 96 VAL A C 1
ATOM 761 O O . VAL A 1 96 ? 3.588 4.582 -8.109 1 98.62 96 VAL A O 1
ATOM 764 N N . THR A 1 97 ? 5.387 4.398 -6.766 1 98.5 97 THR A N 1
ATOM 765 C CA . THR A 1 97 ? 6.395 4.309 -7.816 1 98.5 97 THR A CA 1
ATOM 766 C C . THR A 1 97 ? 7.055 2.932 -7.816 1 98.5 97 THR A C 1
ATOM 768 O O . THR A 1 97 ? 7.512 2.457 -6.773 1 98.5 97 THR A O 1
ATOM 771 N N . HIS A 1 98 ? 7 2.316 -8.945 1 97.69 98 HIS A N 1
ATOM 772 C CA . HIS A 1 98 ? 7.555 0.969 -9.023 1 97.69 98 HIS A CA 1
ATOM 773 C C . HIS A 1 98 ? 8.641 0.88 -10.086 1 97.69 98 HIS A C 1
ATOM 775 O O . HIS A 1 98 ? 8.695 1.713 -11 1 97.69 98 HIS A O 1
ATOM 781 N N . GLU A 1 99 ? 9.516 -0.042 -9.945 1 97.75 99 GLU A N 1
ATOM 782 C CA . GLU A 1 99 ? 10.453 -0.394 -11.008 1 97.75 99 GLU A CA 1
ATOM 783 C C . GLU A 1 99 ? 9.727 -0.946 -12.227 1 97.75 99 GLU A C 1
ATOM 785 O O . GLU A 1 99 ? 8.727 -1.661 -12.086 1 97.75 99 GLU A O 1
ATOM 790 N N . THR A 1 100 ? 10.219 -0.589 -13.383 1 97.12 100 THR A N 1
ATOM 791 C CA . THR A 1 100 ? 9.625 -1.051 -14.633 1 97.12 100 THR A CA 1
ATOM 792 C C . THR A 1 100 ? 9.508 -2.572 -14.648 1 97.12 100 THR A C 1
ATOM 794 O O . THR A 1 100 ? 10.43 -3.275 -14.227 1 97.12 100 THR A O 1
ATOM 797 N N . ARG A 1 101 ? 8.32 -3.059 -15.078 1 97.94 101 ARG A N 1
ATOM 798 C CA . ARG A 1 101 ? 7.996 -4.465 -15.281 1 97.94 101 ARG A CA 1
ATOM 799 C C . ARG A 1 101 ? 7.867 -5.199 -13.953 1 97.94 101 ARG A C 1
ATOM 801 O O . ARG A 1 101 ? 7.973 -6.426 -13.906 1 97.94 101 ARG A O 1
ATOM 808 N N . HIS A 1 102 ? 7.691 -4.492 -12.852 1 98.62 102 HIS A N 1
ATOM 809 C CA . HIS A 1 102 ? 7.559 -5.105 -11.539 1 98.62 102 HIS A CA 1
ATOM 810 C C . HIS A 1 102 ? 6.391 -4.504 -10.766 1 98.62 102 HIS A C 1
ATOM 812 O O . HIS A 1 102 ? 6.543 -4.113 -9.602 1 98.62 102 HIS A O 1
ATOM 818 N N . PHE A 1 103 ? 5.277 -4.578 -11.43 1 98.69 103 PHE A N 1
ATOM 819 C CA . PHE A 1 103 ? 4.066 -4.016 -10.852 1 98.69 103 PHE A CA 1
ATOM 820 C C . PHE A 1 103 ? 2.84 -4.816 -11.266 1 98.69 103 PHE A C 1
ATOM 822 O O . PHE A 1 103 ? 2.658 -5.109 -12.453 1 98.69 103 PHE A O 1
ATOM 829 N N . ILE A 1 104 ? 1.962 -5.074 -10.219 1 98.88 104 ILE A N 1
ATOM 830 C CA . ILE A 1 104 ? 0.683 -5.684 -10.562 1 98.88 104 ILE A CA 1
ATOM 831 C C . ILE A 1 104 ? -0.373 -5.293 -9.531 1 98.88 104 ILE A C 1
ATOM 833 O O . ILE A 1 104 ? -0.082 -5.211 -8.336 1 98.88 104 ILE A O 1
ATOM 837 N N . TYR A 1 105 ? -1.559 -4.996 -10.016 1 98.69 105 TYR A N 1
ATOM 838 C CA . TYR A 1 105 ? -2.771 -4.75 -9.242 1 98.69 105 TYR A CA 1
ATOM 839 C C . TYR A 1 105 ? -3.916 -5.629 -9.727 1 98.69 105 TYR A C 1
ATOM 841 O O . TYR A 1 105 ? -4.324 -5.543 -10.891 1 98.69 105 TYR A O 1
ATOM 849 N N . PHE A 1 106 ? -4.371 -6.488 -8.859 1 98.56 106 PHE A N 1
ATOM 850 C CA . PHE A 1 106 ? -5.398 -7.426 -9.289 1 98.56 106 PHE A CA 1
ATOM 851 C C . PHE A 1 106 ? -6.332 -7.781 -8.141 1 98.56 106 PHE A C 1
ATOM 853 O O . PHE A 1 106 ? -6.043 -7.473 -6.984 1 98.56 106 PHE A O 1
ATOM 860 N N . TYR A 1 107 ? -7.469 -8.414 -8.547 1 97.38 107 TYR A N 1
ATOM 861 C CA . TYR A 1 107 ? -8.43 -8.938 -7.586 1 97.38 107 TYR A CA 1
ATOM 862 C C . TYR A 1 107 ? -8.406 -10.461 -7.566 1 97.38 107 TYR A C 1
ATOM 864 O O . TYR A 1 107 ? -8.289 -11.102 -8.617 1 97.38 107 TYR A O 1
ATOM 872 N N . LEU A 1 108 ? -8.445 -11.008 -6.445 1 97.25 108 LEU A N 1
ATOM 873 C CA . LEU A 1 108 ? -8.844 -12.391 -6.219 1 97.25 108 LEU A CA 1
ATOM 874 C C . LEU A 1 108 ? -10.164 -12.461 -5.461 1 97.25 108 LEU A C 1
ATOM 876 O O . LEU A 1 108 ? -10.195 -12.305 -4.238 1 97.25 108 LEU A O 1
ATOM 880 N N . GLY A 1 109 ? -11.227 -12.75 -6.215 1 94.75 109 GLY A N 1
ATOM 881 C CA . GLY A 1 109 ? -12.539 -12.469 -5.652 1 94.75 109 GLY A CA 1
ATOM 882 C C . GLY A 1 109 ? -12.766 -10.992 -5.371 1 94.75 109 GLY A C 1
ATOM 883 O O . GLY A 1 109 ? -12.617 -10.156 -6.262 1 94.75 109 GLY A O 1
ATOM 884 N N . GLN A 1 110 ? -13.109 -10.75 -4.074 1 94.31 110 GLN A N 1
ATOM 885 C CA . GLN A 1 110 ? -13.398 -9.367 -3.709 1 94.31 110 GLN A CA 1
ATOM 886 C C . GLN A 1 110 ? -12.18 -8.703 -3.068 1 94.31 110 GLN A C 1
ATOM 888 O O . GLN A 1 110 ? -12.227 -7.516 -2.732 1 94.31 110 GLN A O 1
ATOM 893 N N . VAL A 1 111 ? -11.141 -9.438 -3 1 97.12 111 VAL A N 1
ATOM 894 C CA . VAL A 1 111 ? -9.945 -8.914 -2.346 1 97.12 111 VAL A CA 1
ATOM 895 C C . VAL A 1 111 ? -8.984 -8.344 -3.393 1 97.12 111 VAL A C 1
ATOM 897 O O . VAL A 1 111 ? -8.664 -9.023 -4.375 1 97.12 111 VAL A O 1
ATOM 900 N N . ALA A 1 112 ? -8.609 -7.062 -3.186 1 98.19 112 ALA A N 1
ATOM 901 C CA . ALA A 1 112 ? -7.633 -6.422 -4.062 1 98.19 112 ALA A CA 1
ATOM 902 C C . ALA A 1 112 ? -6.211 -6.641 -3.555 1 98.19 112 ALA A C 1
ATOM 904 O O . ALA A 1 112 ? -5.965 -6.598 -2.346 1 98.19 112 ALA A O 1
ATOM 905 N N . ILE A 1 113 ? -5.254 -6.809 -4.496 1 98.75 113 ILE A N 1
ATOM 906 C CA . ILE A 1 113 ? -3.844 -7 -4.172 1 98.75 113 ILE A CA 1
ATOM 907 C C . ILE A 1 113 ? -2.986 -6.074 -5.031 1 98.75 113 ILE A C 1
ATOM 909 O O . ILE A 1 113 ? -3.1 -6.074 -6.262 1 98.75 113 ILE A O 1
ATOM 913 N N . LEU A 1 114 ? -2.189 -5.305 -4.355 1 98.88 114 LEU A N 1
ATOM 914 C CA . LEU A 1 114 ? -1.154 -4.484 -4.977 1 98.88 114 LEU A CA 1
ATOM 915 C C . LEU A 1 114 ? 0.236 -5.012 -4.633 1 98.88 114 LEU A C 1
ATOM 917 O O . LEU A 1 114 ? 0.588 -5.125 -3.459 1 98.88 114 LEU A O 1
ATOM 921 N N . LEU A 1 115 ? 0.945 -5.383 -5.637 1 98.94 115 LEU A N 1
ATOM 922 C CA . LEU A 1 1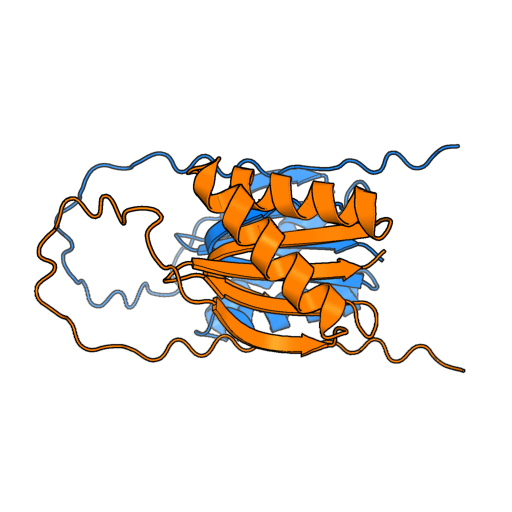15 ? 2.291 -5.926 -5.496 1 98.94 115 LEU A CA 1
ATOM 923 C C . LEU A 1 115 ? 3.258 -5.23 -6.449 1 98.94 115 LEU A C 1
ATOM 925 O O . LEU A 1 115 ? 2.998 -5.145 -7.648 1 98.94 115 LEU A O 1
ATOM 929 N N . PHE A 1 116 ? 4.336 -4.68 -5.797 1 98.75 116 PHE A N 1
ATOM 930 C CA . PHE A 1 116 ? 5.266 -3.961 -6.66 1 98.75 116 PHE A CA 1
ATOM 931 C C . PHE A 1 116 ? 6.656 -3.914 -6.039 1 98.75 116 PHE A C 1
ATOM 933 O O . PHE A 1 116 ? 6.809 -4.117 -4.832 1 98.75 116 PHE A O 1
ATOM 940 N N . LYS A 1 117 ? 7.598 -3.711 -6.938 1 98.31 117 LYS A N 1
ATOM 941 C CA . LYS A 1 117 ? 8.984 -3.553 -6.512 1 98.31 117 LYS A CA 1
ATOM 942 C C . LYS A 1 117 ? 9.398 -2.084 -6.512 1 98.31 117 LYS A C 1
ATOM 944 O O . LYS A 1 117 ? 9.055 -1.337 -7.43 1 98.31 117 LYS A O 1
ATOM 949 N N . SER A 1 118 ? 10 -1.676 -5.465 1 96.94 118 SER A N 1
ATOM 950 C CA . SER A 1 118 ? 10.664 -0.381 -5.355 1 96.94 118 SER A CA 1
ATOM 951 C C . SER A 1 118 ? 11.781 -0.419 -4.316 1 96.94 118 SER A C 1
ATOM 953 O O . SER A 1 118 ? 11.531 -0.669 -3.137 1 96.94 118 SER A O 1
ATOM 955 N N . GLY A 1 119 ? 13.055 -0.122 -4.656 1 86 119 GLY A N 1
ATOM 956 C CA . GLY A 1 119 ? 14.219 -0.164 -3.775 1 86 119 GLY A CA 1
ATOM 957 C C . GLY A 1 119 ? 15.352 -1.011 -4.32 1 86 119 GLY A C 1
ATOM 958 O O . GLY A 1 119 ? 15.164 -1.771 -5.273 1 86 119 GLY A O 1
ATOM 959 N N . MET B 1 1 ? 28.672 -1.36 7.281 1 19.89 1 MET B N 1
ATOM 960 C CA . MET B 1 1 ? 27.641 -0.825 8.164 1 19.89 1 MET B CA 1
ATOM 961 C C . MET B 1 1 ? 26.25 -1.098 7.613 1 19.89 1 MET B C 1
ATOM 963 O O . MET B 1 1 ? 25.859 -0.533 6.59 1 19.89 1 MET B O 1
ATOM 967 N N . THR B 1 2 ? 25.734 -2.379 7.582 1 21.41 2 THR B N 1
ATOM 968 C CA . THR B 1 2 ? 24.75 -3.18 6.848 1 21.41 2 THR B CA 1
ATOM 969 C C . THR B 1 2 ? 23.344 -2.67 7.098 1 21.41 2 THR B C 1
ATOM 971 O O . THR B 1 2 ? 22.953 -2.404 8.242 1 21.41 2 THR B O 1
ATOM 974 N N . GLY B 1 3 ? 22.75 -1.867 6.234 1 23.83 3 GLY B N 1
ATOM 975 C CA . GLY B 1 3 ? 21.547 -1.062 6.258 1 23.83 3 GLY B CA 1
ATOM 976 C C . GLY B 1 3 ? 20.312 -1.839 6.703 1 23.83 3 GLY B C 1
ATOM 977 O O . GLY B 1 3 ? 20.047 -2.922 6.184 1 23.83 3 GLY B O 1
ATOM 978 N N . LEU B 1 4 ? 19.984 -1.77 8.016 1 26.97 4 LEU B N 1
ATOM 979 C CA . LEU B 1 4 ? 18.906 -2.428 8.75 1 26.97 4 LEU B CA 1
ATOM 980 C C . LEU B 1 4 ? 17.562 -2.176 8.078 1 26.97 4 LEU B C 1
ATOM 982 O O . LEU B 1 4 ? 17.156 -1.025 7.914 1 26.97 4 LEU B O 1
ATOM 986 N N . SER B 1 5 ? 17.375 -2.74 6.988 1 27.38 5 SER B N 1
ATOM 987 C CA . SER B 1 5 ? 16.094 -2.67 6.305 1 27.38 5 SER B CA 1
ATOM 988 C C . SER B 1 5 ? 14.938 -2.957 7.262 1 27.38 5 SER B C 1
ATOM 990 O O . SER B 1 5 ? 14.906 -4.004 7.906 1 27.38 5 SER B O 1
ATOM 992 N N . ALA B 1 6 ? 14.57 -2.029 8.203 1 29.42 6 ALA B N 1
ATOM 993 C CA . ALA B 1 6 ? 13.477 -2.217 9.156 1 29.42 6 ALA B CA 1
ATOM 994 C C . ALA B 1 6 ? 12.172 -2.545 8.438 1 29.42 6 ALA B C 1
ATOM 996 O O . ALA B 1 6 ? 11.781 -1.845 7.5 1 29.42 6 ALA B O 1
ATOM 997 N N . THR B 1 7 ? 11.938 -3.762 8.242 1 32.41 7 THR B N 1
ATOM 998 C CA . THR B 1 7 ? 10.711 -4.277 7.641 1 32.41 7 THR B CA 1
ATOM 999 C C . THR B 1 7 ? 9.5 -3.963 8.516 1 32.41 7 THR B C 1
ATOM 1001 O O . THR B 1 7 ? 9.391 -4.473 9.633 1 32.41 7 THR B O 1
ATOM 1004 N N . ALA B 1 8 ? 9.094 -2.764 8.602 1 33.03 8 ALA B N 1
ATOM 1005 C CA . ALA B 1 8 ? 7.934 -2.51 9.453 1 33.03 8 ALA B CA 1
ATOM 1006 C C . ALA B 1 8 ? 6.688 -3.203 8.906 1 33.03 8 ALA B C 1
ATOM 1008 O O . ALA B 1 8 ? 6.367 -3.068 7.723 1 33.03 8 ALA B O 1
ATOM 1009 N N . SER B 1 9 ? 6.445 -4.359 9.414 1 31.97 9 SER B N 1
ATOM 1010 C CA . SER B 1 9 ? 5.176 -4.992 9.086 1 31.97 9 SER B CA 1
ATOM 1011 C C . SER B 1 9 ? 4.016 -4.32 9.812 1 31.97 9 SER B C 1
ATOM 1013 O O . SER B 1 9 ? 4.055 -4.148 11.031 1 31.97 9 SER B O 1
ATOM 1015 N N . VAL B 1 10 ? 3.41 -3.486 9.227 1 36.06 10 VAL B N 1
ATOM 1016 C CA . VAL B 1 10 ? 2.299 -2.795 9.867 1 36.06 10 VAL B CA 1
ATOM 1017 C C . VAL B 1 10 ? 1.146 -3.77 10.102 1 36.06 10 VAL B C 1
ATOM 1019 O O . VAL B 1 10 ? 0.642 -4.375 9.148 1 36.06 10 VAL B O 1
ATOM 1022 N N . ARG B 1 11 ? 1.065 -4.371 11.211 1 34.28 11 ARG B N 1
ATOM 1023 C CA . ARG B 1 11 ? -0.091 -5.152 11.633 1 34.28 11 ARG B CA 1
ATOM 1024 C C . ARG B 1 11 ? -1.294 -4.25 11.891 1 34.28 11 ARG B C 1
ATOM 1026 O O . ARG B 1 11 ? -1.281 -3.441 12.82 1 34.28 11 ARG B O 1
ATOM 1033 N N . ILE B 1 12 ? -2.133 -4.066 10.969 1 35.31 12 ILE B N 1
ATOM 1034 C CA . ILE B 1 12 ? -3.344 -3.271 11.156 1 35.31 12 ILE B CA 1
ATOM 1035 C C . ILE B 1 12 ? -4.375 -4.078 11.938 1 35.31 12 ILE B C 1
ATOM 1037 O O . ILE B 1 12 ? -4.848 -5.117 11.469 1 35.31 12 ILE B O 1
ATOM 1041 N N . SER B 1 13 ? -4.328 -4.273 13.188 1 29.17 13 SER B N 1
ATOM 1042 C CA . SER B 1 13 ? -5.352 -4.898 14.016 1 29.17 13 SER B CA 1
ATOM 1043 C C . SER B 1 13 ? -6.652 -4.098 13.984 1 29.17 13 SER B C 1
ATOM 1045 O O . SER B 1 13 ? -6.664 -2.91 14.312 1 29.17 13 SER B O 1
ATOM 1047 N N . THR B 1 14 ? -7.641 -4.508 13.18 1 30.44 14 THR B N 1
ATOM 1048 C CA . THR B 1 14 ? -8.953 -3.875 13.125 1 30.44 14 THR B CA 1
ATOM 1049 C C . THR B 1 14 ? -9.773 -4.238 14.359 1 30.44 14 THR B C 1
ATOM 1051 O O . THR B 1 14 ? -10.023 -5.418 14.625 1 30.44 14 THR B O 1
ATOM 1054 N N . LYS B 1 15 ? -9.789 -3.57 15.484 1 28.59 15 LYS B N 1
ATOM 1055 C CA . LYS B 1 15 ? -10.758 -3.768 16.562 1 28.59 15 LYS B CA 1
ATOM 1056 C C . LYS B 1 15 ? -12.188 -3.627 16.047 1 28.59 15 LYS B C 1
ATOM 1058 O O . LYS B 1 15 ? -12.516 -2.662 15.344 1 28.59 15 LYS B O 1
ATOM 1063 N N . LYS B 1 16 ? -12.992 -4.77 16.062 1 28 16 LYS B N 1
ATOM 1064 C CA . LYS B 1 16 ? -14.414 -4.828 15.742 1 28 16 LYS B CA 1
ATOM 1065 C C . LYS B 1 16 ? -15.211 -3.836 16.594 1 28 16 LYS B C 1
ATOM 1067 O O . LYS B 1 16 ? -15.219 -3.93 17.812 1 28 16 LYS B O 1
ATOM 1072 N N . ARG B 1 17 ? -15.367 -2.658 16.344 1 25.84 17 ARG B N 1
ATOM 1073 C CA . ARG B 1 17 ? -16.328 -1.827 17.062 1 25.84 17 ARG B CA 1
ATOM 1074 C C . ARG B 1 17 ? -17.734 -2.385 16.922 1 25.84 17 ARG B C 1
ATOM 1076 O O . ARG B 1 17 ? -18.094 -2.963 15.898 1 25.84 17 ARG B O 1
ATOM 1083 N N . PRO B 1 18 ? -18.656 -2.588 17.938 1 29.03 18 PRO B N 1
ATOM 1084 C CA . PRO B 1 18 ? -20.078 -2.98 17.953 1 29.03 18 PRO B CA 1
ATOM 1085 C C . PRO B 1 18 ? -20.859 -2.373 16.797 1 29.03 18 PRO B C 1
ATOM 1087 O O . PRO B 1 18 ? -20.484 -1.329 16.266 1 29.03 18 PRO B O 1
ATOM 1090 N N . GLN B 1 19 ? -21.875 -3.201 16.109 1 28.55 19 GLN B N 1
ATOM 1091 C CA . GLN B 1 19 ? -22.828 -2.938 15.031 1 28.55 19 GLN B CA 1
ATOM 1092 C C . GLN B 1 19 ? -23.609 -1.655 15.297 1 28.55 19 GLN B C 1
ATOM 1094 O O . GLN B 1 19 ? -24.5 -1.629 16.156 1 28.55 19 GLN B O 1
ATOM 1099 N N . CYS B 1 20 ? -23.234 -0.517 15.664 1 27.97 20 CYS B N 1
ATOM 1100 C CA . CYS B 1 20 ? -24.109 0.633 15.836 1 27.97 20 CYS B CA 1
ATOM 1101 C C . CYS B 1 20 ? -25.047 0.787 14.648 1 27.97 20 CYS B C 1
ATOM 1103 O O . CYS B 1 20 ? -24.641 0.585 13.5 1 27.97 20 CYS B O 1
ATOM 1105 N N . VAL B 1 21 ? -26.469 0.783 14.711 1 28.05 21 VAL B N 1
ATOM 1106 C CA . VAL B 1 21 ? -27.578 1.235 13.859 1 28.05 21 VAL B CA 1
ATOM 1107 C C . VAL B 1 21 ? -27.078 2.32 12.906 1 28.05 21 VAL B C 1
ATOM 1109 O O . VAL B 1 21 ? -26.484 3.316 13.344 1 28.05 21 VAL B O 1
ATOM 1112 N N . GLN B 1 22 ? -26.75 1.923 11.742 1 30.06 22 GLN B N 1
ATOM 1113 C CA . GLN B 1 22 ? -26.094 2.691 10.688 1 30.06 22 GLN B CA 1
ATOM 1114 C C . GLN B 1 22 ? -26.953 3.873 10.258 1 30.06 22 GLN B C 1
ATOM 1116 O O . GLN B 1 22 ? -28 3.688 9.633 1 30.06 22 GLN B O 1
ATOM 1121 N N . GLU B 1 23 ? -27.594 4.668 11.188 1 30.7 23 GLU B N 1
ATOM 1122 C CA . GLU B 1 23 ? -28.109 5.914 10.625 1 30.7 23 GLU B CA 1
ATOM 1123 C C . GLU B 1 23 ? -27.219 6.43 9.5 1 30.7 23 GLU B C 1
ATOM 1125 O O . GLU B 1 23 ? -26 6.574 9.68 1 30.7 23 GLU B O 1
ATOM 1130 N N . PHE B 1 24 ? -27.547 6.004 8.297 1 29.23 24 PHE B N 1
ATOM 1131 C CA . PHE B 1 24 ? -26.984 6.574 7.078 1 29.23 24 PHE B CA 1
ATOM 1132 C C . PHE B 1 24 ? -26.859 8.086 7.199 1 29.23 24 PHE B C 1
ATOM 1134 O O . PHE B 1 24 ? -27.812 8.82 6.961 1 29.23 24 PHE B O 1
ATOM 1141 N N . ARG B 1 25 ? -26.656 8.578 8.375 1 27.75 25 ARG B N 1
ATOM 1142 C CA . ARG B 1 25 ? -26.438 10.023 8.398 1 27.75 25 ARG B CA 1
ATOM 1143 C C . ARG B 1 25 ? -25.578 10.469 7.219 1 27.75 25 ARG B C 1
ATOM 1145 O O . ARG B 1 25 ? -24.688 9.727 6.781 1 27.75 25 ARG B O 1
ATOM 1152 N N . ASN B 1 26 ? -26.25 11.047 6.188 1 31.78 26 ASN B N 1
ATOM 1153 C CA . ASN B 1 26 ? -25.562 11.906 5.223 1 31.78 26 ASN B CA 1
ATOM 1154 C C . ASN B 1 26 ? -24.219 12.383 5.746 1 31.78 26 ASN B C 1
ATOM 1156 O O . ASN B 1 26 ? -24.156 13.203 6.664 1 31.78 26 ASN B O 1
ATOM 1160 N N . THR B 1 27 ? -23.406 11.375 6.074 1 31.89 27 THR B N 1
ATOM 1161 C CA . THR B 1 27 ? -22.062 11.594 6.598 1 31.89 27 THR B CA 1
ATOM 1162 C C . THR B 1 27 ? -21.344 12.68 5.809 1 31.89 27 THR B C 1
ATOM 1164 O O . THR B 1 27 ? -20.766 12.406 4.754 1 31.89 27 THR B O 1
ATOM 1167 N N . ALA B 1 28 ? -22.078 13.594 5.219 1 33.28 28 ALA B N 1
ATOM 1168 C CA . ALA B 1 28 ? -21.172 14.727 5.012 1 33.28 28 ALA B CA 1
ATOM 1169 C C . ALA B 1 28 ? -20.141 14.805 6.129 1 33.28 28 ALA B C 1
ATOM 1171 O O . ALA B 1 28 ? -20.438 15.258 7.234 1 33.28 28 ALA B O 1
ATOM 1172 N N . ASP B 1 29 ? -19.531 13.734 6.496 1 40.12 29 ASP B N 1
ATOM 1173 C CA . ASP B 1 29 ? -18.422 13.891 7.434 1 40.12 29 ASP B CA 1
ATOM 1174 C C . ASP B 1 29 ? -17.766 15.258 7.285 1 40.12 29 ASP B C 1
ATOM 1176 O O . ASP B 1 29 ? -17.109 15.523 6.281 1 40.12 29 ASP B O 1
ATOM 1180 N N . LYS B 1 30 ? -18.484 16.234 7.379 1 41 30 LYS B N 1
ATOM 1181 C CA . LYS B 1 30 ? -17.844 17.547 7.52 1 41 30 LYS B CA 1
ATOM 1182 C C . LYS B 1 30 ? -16.375 17.406 7.918 1 41 30 LYS B C 1
ATOM 1184 O O . LYS B 1 30 ? -16.031 16.594 8.789 1 41 30 LYS B O 1
ATOM 1189 N N . MET B 1 31 ? -15.453 17.594 6.855 1 46.09 31 MET B N 1
ATOM 1190 C CA . MET B 1 31 ? -14.031 17.875 7.059 1 46.09 31 MET B CA 1
ATOM 1191 C C . MET B 1 31 ? -13.773 18.406 8.469 1 46.09 31 MET B C 1
ATOM 1193 O O . MET B 1 31 ? -12.797 19.109 8.703 1 46.09 31 MET B O 1
ATOM 1197 N N . CYS B 1 32 ? -14.945 18.484 9.344 1 52.84 32 CYS B N 1
ATOM 1198 C CA . CYS B 1 32 ? -14.633 19.031 10.656 1 52.84 32 CYS B CA 1
ATOM 1199 C C . CYS B 1 32 ? -13.359 18.422 11.227 1 52.84 32 CYS B C 1
ATOM 1201 O O . CYS B 1 32 ? -12.789 17.5 10.625 1 52.84 32 CYS B O 1
ATOM 1203 N N . ASP B 1 33 ? -13.297 18.062 12.508 1 64.56 33 ASP B N 1
ATOM 1204 C CA . ASP B 1 33 ? -12.117 17.812 13.336 1 64.56 33 ASP B CA 1
ATOM 1205 C C . ASP B 1 33 ? -11.656 16.359 13.219 1 64.56 33 ASP B C 1
ATOM 1207 O O . ASP B 1 33 ? -11.977 15.539 14.078 1 64.56 33 ASP B O 1
ATOM 1211 N N . ARG B 1 34 ? -11.211 15.922 12 1 81.88 34 ARG B N 1
ATOM 1212 C CA . ARG B 1 34 ? -10.656 14.57 11.953 1 81.88 34 ARG B CA 1
ATOM 1213 C C . ARG B 1 34 ? -9.398 14.461 12.805 1 81.88 34 ARG B C 1
ATOM 1215 O O . ARG B 1 34 ? -8.383 15.094 12.508 1 81.88 34 ARG B O 1
ATOM 1222 N N . LYS B 1 35 ? -9.547 13.742 13.82 1 92.56 35 LYS B N 1
ATOM 1223 C CA . LYS B 1 35 ? -8.414 13.531 14.711 1 92.56 35 LYS B CA 1
ATOM 1224 C C . LYS B 1 35 ? -7.414 12.547 14.109 1 92.56 35 LYS B C 1
ATOM 1226 O O . LYS B 1 35 ? -7.809 11.523 13.539 1 92.56 35 LYS B O 1
ATOM 1231 N N . ALA B 1 36 ? -6.203 12.891 14.219 1 97 36 ALA B N 1
ATOM 1232 C CA . ALA B 1 36 ? -5.137 12.016 13.75 1 97 36 ALA B CA 1
ATOM 1233 C C . ALA B 1 36 ? -4.707 11.047 14.852 1 97 36 ALA B C 1
ATOM 1235 O O . ALA B 1 36 ? -4.531 11.438 16 1 97 36 ALA B O 1
ATOM 1236 N N . VAL B 1 37 ? -4.668 9.82 14.562 1 97.62 37 VAL B N 1
ATOM 1237 C CA . VAL B 1 37 ? -4.129 8.805 15.453 1 97.62 37 VAL B CA 1
ATOM 1238 C C . VAL B 1 37 ? -2.986 8.062 14.758 1 97.62 37 VAL B C 1
ATOM 1240 O O . VAL B 1 37 ? -3.213 7.289 13.828 1 97.62 37 VAL B O 1
ATOM 1243 N N . ILE B 1 38 ? -1.802 8.227 15.25 1 98 38 ILE B N 1
ATOM 1244 C CA . ILE B 1 38 ? -0.642 7.539 14.695 1 98 38 ILE B CA 1
ATOM 1245 C C . ILE B 1 38 ? -0.551 6.129 15.273 1 98 38 ILE B C 1
ATOM 1247 O O . ILE B 1 38 ? -0.412 5.957 16.484 1 98 38 ILE B O 1
ATOM 1251 N N . LYS B 1 39 ? -0.69 5.18 14.445 1 98.19 39 LYS B N 1
ATOM 1252 C CA . LYS B 1 39 ? -0.657 3.785 14.875 1 98.19 39 LYS B CA 1
ATOM 1253 C C . LYS B 1 39 ? 0.773 3.256 14.914 1 98.19 39 LYS B C 1
ATOM 1255 O O . LYS B 1 39 ? 1.121 2.447 15.773 1 98.19 39 LYS B O 1
ATOM 1260 N N . ASN B 1 40 ? 1.576 3.588 13.977 1 97.25 40 ASN B N 1
ATOM 1261 C CA . ASN B 1 40 ? 2.979 3.197 13.867 1 97.25 40 ASN B CA 1
ATOM 1262 C C . ASN B 1 40 ? 3.795 4.246 13.117 1 97.25 40 ASN B C 1
ATOM 1264 O O . ASN B 1 40 ? 3.336 4.797 12.117 1 97.25 40 ASN B O 1
ATOM 1268 N N . ALA B 1 41 ? 4.992 4.535 13.719 1 98.31 41 ALA B N 1
ATOM 1269 C CA . ALA B 1 41 ? 5.859 5.5 13.047 1 98.31 41 ALA B CA 1
ATOM 1270 C C . ALA B 1 41 ? 7.332 5.188 13.297 1 98.31 41 ALA B C 1
ATOM 1272 O O . ALA B 1 41 ? 7.711 4.816 14.414 1 98.31 41 ALA B O 1
ATOM 1273 N N . ASP B 1 42 ? 8.133 5.141 12.312 1 98.62 42 ASP B N 1
ATOM 1274 C CA . ASP B 1 42 ? 9.586 5.312 12.281 1 98.62 42 ASP B CA 1
ATOM 1275 C C . ASP B 1 42 ? 9.977 6.539 11.461 1 98.62 42 ASP B C 1
ATOM 1277 O O . ASP B 1 42 ? 10.383 6.414 10.305 1 98.62 42 ASP B O 1
ATOM 1281 N N . MET B 1 43 ? 9.82 7.617 12.117 1 98.5 43 MET B N 1
ATOM 1282 C CA . MET B 1 43 ? 9.875 8.914 11.445 1 98.5 43 MET B CA 1
ATOM 1283 C C . MET B 1 43 ? 10.031 10.047 12.461 1 98.5 43 MET B C 1
ATOM 1285 O O . MET B 1 43 ? 9.523 9.961 13.578 1 98.5 43 MET B O 1
ATOM 1289 N N . SER B 1 44 ? 10.742 11.086 12.125 1 98.69 44 SER B N 1
ATOM 1290 C CA . SER B 1 44 ? 10.867 12.227 13.031 1 98.69 44 SER B CA 1
ATOM 1291 C C . SER B 1 44 ? 9.508 12.836 13.344 1 98.69 44 SER B C 1
ATOM 1293 O O . SER B 1 44 ? 8.578 12.734 12.547 1 98.69 44 SER B O 1
ATOM 1295 N N . GLU B 1 45 ? 9.406 13.477 14.531 1 98.06 45 GLU B N 1
ATOM 1296 C CA . GLU B 1 45 ? 8.164 14.125 14.922 1 98.06 45 GLU B CA 1
ATOM 1297 C C . GLU B 1 45 ? 7.77 15.219 13.938 1 98.06 45 GLU B C 1
ATOM 1299 O O . GLU B 1 45 ? 6.586 15.406 13.641 1 98.06 45 GLU B O 1
ATOM 1304 N N . GLU B 1 46 ? 8.727 15.891 13.539 1 98.31 46 GLU B N 1
ATOM 1305 C CA . GLU B 1 46 ? 8.461 16.953 12.57 1 98.31 46 GLU B CA 1
ATOM 1306 C C . GLU B 1 46 ? 7.883 16.391 11.281 1 98.31 46 GLU B C 1
ATOM 1308 O O . GLU B 1 46 ? 6.906 16.922 10.75 1 98.31 46 GLU B O 1
ATOM 1313 N N . MET B 1 47 ? 8.438 15.367 10.75 1 98.69 47 MET B N 1
ATOM 1314 C CA . MET B 1 47 ? 7.973 14.75 9.508 1 98.69 47 MET B CA 1
ATOM 1315 C C . MET B 1 47 ? 6.609 14.094 9.703 1 98.69 47 MET B C 1
ATOM 1317 O O . MET B 1 47 ? 5.773 14.109 8.805 1 98.69 47 MET B O 1
ATOM 1321 N N . GLN B 1 48 ? 6.355 13.547 10.891 1 98.81 48 GLN B N 1
ATOM 1322 C CA . GLN B 1 48 ? 5.039 13 11.203 1 98.81 48 GLN B CA 1
ATOM 1323 C C . GLN B 1 48 ? 3.961 14.078 11.125 1 98.81 48 GLN B C 1
ATOM 1325 O O . GLN B 1 48 ? 2.893 13.852 10.555 1 98.81 48 GLN B O 1
ATOM 1330 N N . GLN B 1 49 ? 4.281 15.195 11.719 1 98.5 49 GLN B N 1
ATOM 1331 C CA . GLN B 1 49 ? 3.326 16.297 11.688 1 98.5 49 GLN B CA 1
ATOM 1332 C C . GLN B 1 49 ? 3.07 16.75 10.258 1 98.5 49 GLN B C 1
ATOM 1334 O O . GLN B 1 49 ? 1.935 17.078 9.891 1 98.5 49 GLN B O 1
ATOM 1339 N N . ASP B 1 50 ? 4.125 16.766 9.508 1 98.81 50 ASP B N 1
ATOM 1340 C CA . ASP B 1 50 ? 3.973 17.141 8.102 1 98.81 50 ASP B CA 1
ATOM 1341 C C . ASP B 1 50 ? 3.088 16.125 7.367 1 98.81 50 ASP B C 1
ATOM 1343 O O . ASP B 1 50 ? 2.305 16.5 6.492 1 98.81 50 ASP B O 1
ATOM 1347 N N . ALA B 1 51 ? 3.229 14.836 7.652 1 98.88 51 ALA B N 1
ATOM 1348 C CA . ALA B 1 51 ? 2.4 13.797 7.039 1 98.88 51 ALA B CA 1
ATOM 1349 C C . ALA B 1 51 ? 0.928 14 7.387 1 98.88 51 ALA B C 1
ATOM 1351 O O . ALA B 1 51 ? 0.063 13.922 6.508 1 98.88 51 ALA B O 1
ATOM 1352 N N . VAL B 1 52 ? 0.69 14.281 8.641 1 98.62 52 VAL B N 1
ATOM 1353 C CA . VAL B 1 52 ? -0.68 14.484 9.094 1 98.62 52 VAL B CA 1
ATOM 1354 C C . VAL B 1 52 ? -1.263 15.734 8.445 1 98.62 52 VAL B C 1
ATOM 1356 O O . VAL B 1 52 ? -2.404 15.719 7.977 1 98.62 52 VAL B O 1
ATOM 1359 N N . ASP B 1 53 ? -0.503 16.766 8.43 1 98.44 53 ASP B N 1
ATOM 1360 C CA . ASP B 1 53 ? -0.967 18 7.82 1 98.44 53 ASP B CA 1
ATOM 1361 C C . ASP B 1 53 ? -1.234 17.828 6.328 1 98.44 53 ASP B C 1
ATOM 1363 O O . ASP B 1 53 ? -2.238 18.312 5.809 1 98.44 53 ASP B O 1
ATOM 1367 N N . CYS B 1 54 ? -0.324 17.172 5.641 1 98.69 54 CYS B N 1
ATOM 1368 C CA . CYS B 1 54 ? -0.486 16.906 4.215 1 98.69 54 CYS B CA 1
ATOM 1369 C C . CYS B 1 54 ? -1.729 16.078 3.951 1 98.69 54 CYS B C 1
ATOM 1371 O O . CYS B 1 54 ? -2.475 16.344 3.008 1 98.69 54 CYS B O 1
ATOM 1373 N N . ALA B 1 55 ? -1.948 15.078 4.77 1 98.69 55 ALA B N 1
ATOM 1374 C CA . ALA B 1 55 ? -3.119 14.219 4.629 1 98.69 55 ALA B CA 1
ATOM 1375 C C . ALA B 1 55 ? -4.406 15 4.883 1 98.69 55 ALA B C 1
ATOM 1377 O O . ALA B 1 55 ? -5.414 14.781 4.203 1 98.69 55 ALA B O 1
ATOM 1378 N N . THR B 1 56 ? -4.332 15.875 5.875 1 98.31 56 THR B N 1
ATOM 1379 C CA . THR B 1 56 ? -5.484 16.719 6.164 1 98.31 56 THR B CA 1
ATOM 1380 C C . THR B 1 56 ? -5.844 17.578 4.953 1 98.31 56 THR B C 1
ATOM 1382 O O . THR B 1 56 ? -7.012 17.656 4.57 1 98.31 56 THR B O 1
ATOM 1385 N N . GLN B 1 57 ? -4.855 18.156 4.34 1 98.25 57 GLN B N 1
ATOM 1386 C CA . GLN B 1 57 ? -5.07 18.953 3.137 1 98.25 57 GLN B CA 1
ATOM 1387 C C . GLN B 1 57 ? -5.621 18.094 2.004 1 98.25 57 GLN B C 1
ATOM 1389 O O . GLN B 1 57 ? -6.535 18.5 1.286 1 98.25 57 GLN B O 1
ATOM 1394 N N . ALA B 1 58 ? -5.086 16.953 1.813 1 98.56 58 ALA B N 1
ATOM 1395 C CA . ALA B 1 58 ? -5.512 16.062 0.745 1 98.56 58 ALA B CA 1
ATOM 1396 C C . ALA B 1 58 ? -6.977 15.664 0.908 1 98.56 58 ALA B C 1
ATOM 1398 O O . ALA B 1 58 ? -7.73 15.625 -0.07 1 98.56 58 ALA B O 1
ATOM 1399 N N . LEU B 1 59 ? -7.355 15.367 2.164 1 96.94 59 LEU B N 1
ATOM 1400 C CA . LEU B 1 59 ? -8.719 14.93 2.434 1 96.94 59 LEU B CA 1
ATOM 1401 C C . LEU B 1 59 ? -9.711 16.078 2.223 1 96.94 59 LEU B C 1
ATOM 1403 O O . LEU B 1 59 ? -10.891 15.836 1.958 1 96.94 59 LEU B O 1
ATOM 1407 N N . GLU B 1 60 ? -9.258 17.25 2.381 1 96.44 60 GLU B N 1
ATOM 1408 C CA . GLU B 1 60 ? -10.094 18.422 2.123 1 96.44 60 GLU B CA 1
ATOM 1409 C C . GLU B 1 60 ? -10.266 18.656 0.625 1 96.44 60 GLU B C 1
ATOM 1411 O O . GLU B 1 60 ? -11.312 19.141 0.183 1 96.44 60 GLU B O 1
ATOM 1416 N N . LYS B 1 61 ? -9.32 18.234 -0.128 1 97.75 61 LYS B N 1
ATOM 1417 C CA . LYS B 1 61 ? -9.289 18.562 -1.549 1 97.75 61 LYS B CA 1
ATOM 1418 C C . LYS B 1 61 ? -9.883 17.438 -2.391 1 97.75 61 LYS B C 1
ATOM 1420 O O . LYS B 1 61 ? -10.43 17.688 -3.469 1 97.75 61 LYS B O 1
ATOM 1425 N N . PHE B 1 62 ? -9.75 16.25 -1.957 1 97.69 62 PHE B N 1
ATOM 1426 C CA . PHE B 1 62 ? -10.109 15.102 -2.793 1 97.69 62 PHE B CA 1
ATOM 1427 C C . PHE B 1 62 ? -11.031 14.156 -2.045 1 97.69 62 PHE B C 1
ATOM 1429 O O . PHE B 1 62 ? -10.945 14.023 -0.823 1 97.69 62 PHE B O 1
ATOM 1436 N N . ASN B 1 63 ? -11.812 13.414 -2.77 1 96.31 63 ASN B N 1
ATOM 1437 C CA . ASN B 1 63 ? -12.727 12.43 -2.199 1 96.31 63 ASN B CA 1
ATOM 1438 C C . ASN B 1 63 ? -12.234 11.008 -2.436 1 96.31 63 ASN B C 1
ATOM 1440 O O . ASN B 1 63 ? -12.43 10.125 -1.593 1 96.31 63 ASN B O 1
ATOM 1444 N N . ILE B 1 64 ? -11.641 10.812 -3.549 1 96.44 64 ILE B N 1
ATOM 1445 C CA . ILE B 1 64 ? -11.219 9.469 -3.949 1 96.44 64 ILE B CA 1
ATOM 1446 C C . ILE B 1 64 ? -9.891 9.125 -3.291 1 96.44 64 ILE B C 1
ATOM 1448 O O . ILE B 1 64 ? -8.93 9.898 -3.367 1 96.44 64 ILE B O 1
ATOM 1452 N N . GLU B 1 65 ? -9.859 7.984 -2.727 1 97.75 65 GLU B N 1
ATOM 1453 C CA . GLU B 1 65 ? -8.688 7.535 -1.984 1 97.75 65 GLU B CA 1
ATOM 1454 C C . GLU B 1 65 ? -7.434 7.59 -2.852 1 97.75 65 GLU B C 1
ATOM 1456 O O . GLU B 1 65 ? -6.371 8.016 -2.389 1 97.75 65 GLU B O 1
ATOM 1461 N N . LYS B 1 66 ? -7.531 7.215 -4.035 1 98.12 66 LYS B N 1
ATOM 1462 C CA . LYS B 1 66 ? -6.391 7.234 -4.941 1 98.12 66 LYS B CA 1
ATOM 1463 C C . LYS B 1 66 ? -5.852 8.648 -5.121 1 98.12 66 LYS B C 1
ATOM 1465 O O . LYS B 1 66 ? -4.637 8.859 -5.184 1 98.12 66 LYS B O 1
ATOM 1470 N N . ASP B 1 67 ? -6.707 9.562 -5.266 1 98.62 67 ASP B N 1
ATOM 1471 C CA . ASP B 1 67 ? -6.309 10.953 -5.461 1 98.62 67 ASP B CA 1
ATOM 1472 C C . ASP B 1 67 ? -5.695 11.531 -4.191 1 98.62 67 ASP B C 1
ATOM 1474 O O . ASP B 1 67 ? -4.77 12.344 -4.254 1 98.62 67 ASP B O 1
ATOM 1478 N N . ILE B 1 68 ? -6.227 11.141 -3.096 1 98.69 68 ILE B N 1
ATOM 1479 C CA . ILE B 1 68 ? -5.652 11.539 -1.814 1 98.69 68 ILE B CA 1
ATOM 1480 C C . ILE B 1 68 ? -4.23 11 -1.694 1 98.69 68 ILE B C 1
ATOM 1482 O O . ILE B 1 68 ? -3.303 11.742 -1.373 1 98.69 68 ILE B O 1
ATOM 1486 N N . ALA B 1 69 ? -4.098 9.758 -2.021 1 98.88 69 ALA B N 1
ATOM 1487 C CA . ALA B 1 69 ? -2.783 9.125 -1.984 1 98.88 69 ALA B CA 1
ATOM 1488 C C . ALA B 1 69 ? -1.813 9.812 -2.939 1 98.88 69 ALA B C 1
ATOM 1490 O O . ALA B 1 69 ? -0.646 10.023 -2.604 1 98.88 69 ALA B O 1
ATOM 1491 N N . ALA B 1 70 ? -2.303 10.156 -4.062 1 98.81 70 ALA B N 1
ATOM 1492 C CA . ALA B 1 70 ? -1.467 10.82 -5.062 1 98.81 70 ALA B CA 1
ATOM 1493 C C . ALA B 1 70 ? -0.953 12.156 -4.555 1 98.81 70 ALA B C 1
ATOM 1495 O O . ALA B 1 70 ? 0.224 12.484 -4.723 1 98.81 70 ALA B O 1
ATOM 1496 N N . TYR B 1 71 ? -1.807 12.875 -3.959 1 98.81 71 TYR B N 1
ATOM 1497 C CA . TYR B 1 71 ? -1.432 14.188 -3.441 1 98.81 71 TYR B CA 1
ATOM 1498 C C . TYR B 1 71 ? -0.342 14.062 -2.383 1 98.81 71 TYR B C 1
ATOM 1500 O O . TYR B 1 71 ? 0.676 14.758 -2.449 1 98.81 71 TYR B O 1
ATOM 1508 N N . ILE B 1 72 ? -0.516 13.141 -1.436 1 98.88 72 ILE B N 1
ATOM 1509 C CA . ILE B 1 72 ? 0.418 12.969 -0.328 1 98.88 72 ILE B CA 1
ATOM 1510 C C . ILE B 1 72 ? 1.767 12.492 -0.861 1 98.88 72 ILE B C 1
ATOM 1512 O O . ILE B 1 72 ? 2.814 13.023 -0.484 1 98.88 72 ILE B O 1
ATOM 1516 N N . LYS B 1 73 ? 1.68 11.539 -1.696 1 98.81 73 LYS B N 1
ATOM 1517 C CA . LYS B 1 73 ? 2.898 10.969 -2.258 1 98.81 73 LYS B CA 1
ATOM 1518 C C . LYS B 1 73 ? 3.705 12.023 -3.01 1 98.81 73 LYS B C 1
ATOM 1520 O O . LYS B 1 73 ? 4.926 12.109 -2.848 1 98.81 73 LYS B O 1
ATOM 1525 N N . LYS B 1 74 ? 3.09 12.781 -3.812 1 98.81 74 LYS B N 1
ATOM 1526 C CA . LYS B 1 74 ? 3.768 13.797 -4.613 1 98.81 74 LYS B CA 1
ATOM 1527 C C . LYS B 1 74 ? 4.332 14.906 -3.73 1 98.81 74 LYS B C 1
ATOM 1529 O O . LYS B 1 74 ? 5.449 15.375 -3.957 1 98.81 74 LYS B O 1
ATOM 1534 N N . GLU B 1 75 ? 3.57 15.32 -2.748 1 98.88 75 GLU B N 1
ATOM 1535 C CA . GLU B 1 75 ? 4.055 16.344 -1.828 1 98.88 75 GLU B CA 1
ATOM 1536 C C . GLU B 1 75 ? 5.309 15.875 -1.093 1 98.88 75 GLU B C 1
ATOM 1538 O O . GLU B 1 75 ? 6.246 16.656 -0.907 1 98.88 75 GLU B O 1
ATOM 1543 N N . PHE B 1 76 ? 5.32 14.648 -0.737 1 98.88 76 PHE B N 1
ATOM 1544 C CA . PHE B 1 76 ? 6.461 14.141 0.015 1 98.88 76 PHE B CA 1
ATOM 1545 C C . PHE B 1 76 ? 7.648 13.891 -0.908 1 98.88 76 PHE B C 1
ATOM 1547 O O . PHE B 1 76 ? 8.805 14.07 -0.508 1 98.88 76 PHE B O 1
ATOM 1554 N N . ASP B 1 77 ? 7.359 13.469 -2.059 1 98.75 77 ASP B N 1
ATOM 1555 C CA . ASP B 1 77 ? 8.445 13.391 -3.033 1 98.75 77 ASP B CA 1
ATOM 1556 C C . ASP B 1 77 ? 9.102 14.75 -3.23 1 98.75 77 ASP B C 1
ATOM 1558 O O . ASP B 1 77 ? 10.328 14.852 -3.309 1 98.75 77 ASP B O 1
ATOM 1562 N N . LYS B 1 78 ? 8.32 15.695 -3.314 1 98.75 78 LYS B N 1
ATOM 1563 C CA . LYS B 1 78 ? 8.812 17.047 -3.551 1 98.75 78 LYS B CA 1
ATOM 1564 C C . LYS B 1 78 ? 9.57 17.578 -2.338 1 98.75 78 LYS B C 1
ATOM 1566 O O . LYS B 1 78 ? 10.672 18.125 -2.475 1 98.75 78 LYS B O 1
ATOM 1571 N N . LYS B 1 79 ? 9.078 17.375 -1.203 1 98.62 79 LYS B N 1
ATOM 1572 C CA . LYS B 1 79 ? 9.609 17.984 0.006 1 98.62 79 LYS B CA 1
ATOM 1573 C C . LYS B 1 79 ? 10.773 17.172 0.569 1 98.62 79 LYS B C 1
ATOM 1575 O O . LYS B 1 79 ? 11.734 17.734 1.104 1 98.62 79 LYS B O 1
ATOM 1580 N N . TYR B 1 80 ? 10.68 15.906 0.485 1 98.31 80 TYR B N 1
ATOM 1581 C CA . TYR B 1 80 ? 11.641 15.047 1.165 1 98.31 80 TYR B CA 1
ATOM 1582 C C . TYR B 1 80 ? 12.344 14.133 0.176 1 98.31 80 TYR B C 1
ATOM 1584 O O . TYR B 1 80 ? 12.891 13.094 0.562 1 98.31 80 TYR B O 1
ATOM 1592 N N . ASN B 1 81 ? 12.328 14.383 -1.07 1 98.12 81 ASN B N 1
ATOM 1593 C CA . ASN B 1 81 ? 12.992 13.641 -2.139 1 98.12 81 ASN B CA 1
ATOM 1594 C C . ASN B 1 81 ? 12.344 12.281 -2.371 1 98.12 81 ASN B C 1
ATOM 1596 O O . ASN B 1 81 ? 11.828 11.672 -1.437 1 98.12 81 ASN B O 1
ATOM 1600 N N . PRO B 1 82 ? 12.469 11.781 -3.5 1 97.69 82 PRO B N 1
ATOM 1601 C CA . PRO B 1 82 ? 11.938 10.453 -3.809 1 97.69 82 PRO B CA 1
ATOM 1602 C C . PRO B 1 82 ? 12.695 9.328 -3.096 1 97.69 82 PRO B C 1
ATOM 1604 O O . PRO B 1 82 ? 13.836 9.531 -2.668 1 97.69 82 PRO B O 1
ATOM 1607 N N . THR B 1 83 ? 12.039 8.195 -2.957 1 97.81 83 THR B N 1
ATOM 1608 C CA . THR B 1 83 ? 10.781 7.793 -3.578 1 97.81 83 THR B CA 1
ATOM 1609 C C . THR B 1 83 ? 9.766 7.367 -2.52 1 97.81 83 THR B C 1
ATOM 1611 O O . THR B 1 83 ? 10.023 6.441 -1.745 1 97.81 83 THR B O 1
ATOM 1614 N N . TRP B 1 84 ? 8.68 8.062 -2.357 1 98.88 84 TRP B N 1
ATOM 1615 C CA . TRP B 1 84 ? 7.629 7.773 -1.388 1 98.88 84 TRP B CA 1
ATOM 1616 C C . TRP B 1 84 ? 6.5 6.977 -2.031 1 98.88 84 TRP B C 1
ATOM 1618 O O . TRP B 1 84 ? 6.336 6.996 -3.254 1 98.88 84 TRP B O 1
ATOM 1628 N N . HIS B 1 85 ? 5.727 6.207 -1.263 1 98.81 85 HIS B N 1
ATOM 1629 C CA . HIS B 1 85 ? 4.52 5.457 -1.596 1 98.81 85 HIS B CA 1
ATOM 1630 C C . HIS B 1 85 ? 3.408 5.723 -0.586 1 98.81 85 HIS B C 1
ATOM 1632 O O . HIS B 1 85 ? 3.668 5.836 0.614 1 98.81 85 HIS B O 1
ATOM 1638 N N . CYS B 1 86 ? 2.24 5.848 -1.06 1 98.94 86 CYS B N 1
ATOM 1639 C CA . CYS B 1 86 ? 1.137 6.16 -0.159 1 98.94 86 CYS B CA 1
ATOM 1640 C C . CYS B 1 86 ? -0.073 5.281 -0.45 1 98.94 86 CYS B C 1
ATOM 1642 O O . CYS B 1 86 ? -0.456 5.105 -1.608 1 98.94 86 CYS B O 1
ATOM 1644 N N . ILE B 1 87 ? -0.57 4.656 0.529 1 98.81 87 ILE B N 1
ATOM 1645 C CA . ILE B 1 87 ? -1.81 3.889 0.5 1 98.81 87 ILE B CA 1
ATOM 1646 C C . ILE B 1 87 ? -2.85 4.551 1.399 1 98.81 87 ILE B C 1
ATOM 1648 O O . ILE B 1 87 ? -2.549 4.926 2.535 1 98.81 87 ILE B O 1
ATOM 1652 N N . VAL B 1 88 ? -4.023 4.758 0.909 1 98.81 88 VAL B N 1
ATOM 1653 C CA . VAL B 1 88 ? -5.133 5.355 1.646 1 98.81 88 VAL B CA 1
ATOM 1654 C C . VAL B 1 88 ? -6.355 4.445 1.564 1 98.81 88 VAL B C 1
ATOM 1656 O O . VAL B 1 88 ? -6.754 4.027 0.475 1 98.81 88 VAL B O 1
ATOM 1659 N N . GLY B 1 89 ? -6.941 4.172 2.738 1 98.31 89 GLY B N 1
ATOM 1660 C CA . GLY B 1 89 ? -8.125 3.326 2.656 1 98.31 89 GLY B CA 1
ATOM 1661 C C . GLY B 1 89 ? -8.734 3.023 4.012 1 98.31 89 GLY B C 1
ATOM 1662 O O . GLY B 1 89 ? -8.203 3.426 5.043 1 98.31 89 GLY B O 1
ATOM 1663 N N . ARG B 1 90 ? -9.836 2.344 3.951 1 97.62 90 ARG B N 1
ATOM 1664 C CA . ARG B 1 90 ? -10.578 2.023 5.168 1 97.62 90 ARG B CA 1
ATOM 1665 C C . ARG B 1 90 ? -10.414 0.552 5.539 1 97.62 90 ARG B C 1
ATOM 1667 O O . ARG B 1 90 ? -10.719 0.151 6.664 1 97.62 90 ARG B O 1
ATOM 1674 N N . ASN B 1 91 ? -10.039 -0.252 4.574 1 96.62 91 ASN B N 1
ATOM 1675 C CA . ASN B 1 91 ? -9.867 -1.686 4.785 1 96.62 91 ASN B CA 1
ATOM 1676 C C . ASN B 1 91 ? -8.703 -2.236 3.963 1 96.62 91 ASN B C 1
ATOM 1678 O O . ASN B 1 91 ? -8.852 -2.482 2.764 1 96.62 91 ASN B O 1
ATOM 1682 N N . PHE B 1 92 ? -7.562 -2.41 4.656 1 97.62 92 PHE B N 1
ATOM 1683 C CA . PHE B 1 92 ? -6.41 -3.027 4.012 1 97.62 92 PHE B CA 1
ATOM 1684 C C . PHE B 1 92 ? -5.371 -3.443 5.043 1 97.62 92 PHE B C 1
ATOM 1686 O O . PHE B 1 92 ? -5.355 -2.928 6.164 1 97.62 92 PHE B O 1
ATOM 1693 N N . GLY B 1 93 ? -4.543 -4.348 4.672 1 98.19 93 GLY B N 1
ATOM 1694 C CA . GLY B 1 93 ? -3.283 -4.703 5.309 1 98.19 93 GLY B CA 1
ATOM 1695 C C . GLY B 1 93 ? -2.09 -4.59 4.379 1 98.19 93 GLY B C 1
ATOM 1696 O O . GLY B 1 93 ? -2.246 -4.605 3.156 1 98.19 93 GLY B O 1
ATOM 1697 N N . SER B 1 94 ? -0.979 -4.441 5.008 1 98.69 94 SER B N 1
ATOM 1698 C CA . SER B 1 94 ? 0.206 -4.191 4.195 1 98.69 94 SER B CA 1
ATOM 1699 C C . SER B 1 94 ? 1.439 -4.859 4.793 1 98.69 94 SER B C 1
ATOM 1701 O O . SER B 1 94 ? 1.474 -5.148 5.992 1 98.69 94 SER B O 1
ATOM 1703 N N . TYR B 1 95 ? 2.264 -5.215 3.984 1 98.5 95 TYR B N 1
ATOM 1704 C CA . TYR B 1 95 ? 3.617 -5.605 4.367 1 98.5 95 TYR B CA 1
ATOM 1705 C C . TYR B 1 95 ? 4.648 -4.992 3.426 1 98.5 95 TYR B C 1
ATOM 1707 O O . TYR B 1 95 ? 4.723 -5.363 2.252 1 98.5 95 TYR B O 1
ATOM 1715 N N . VAL B 1 96 ? 5.375 -3.99 3.988 1 98.62 96 VAL B N 1
ATOM 1716 C CA . VAL B 1 96 ? 6.27 -3.193 3.152 1 98.62 96 VAL B CA 1
ATOM 1717 C C . VAL B 1 96 ? 7.641 -3.086 3.816 1 98.62 96 VAL B C 1
ATOM 1719 O O . VAL B 1 96 ? 7.773 -3.324 5.02 1 98.62 96 VAL B O 1
ATOM 1722 N N . THR B 1 97 ? 8.656 -2.814 3.012 1 98.5 97 THR B N 1
ATOM 1723 C CA . THR B 1 97 ? 10 -2.463 3.477 1 98.5 97 THR B CA 1
ATOM 1724 C C . THR B 1 97 ? 10.281 -0.983 3.238 1 98.5 97 THR B C 1
ATOM 1726 O O . THR B 1 97 ? 10.109 -0.485 2.123 1 98.5 97 THR B O 1
ATOM 1729 N N . HIS B 1 98 ? 10.625 -0.335 4.301 1 97.81 98 HIS B N 1
ATOM 1730 C CA . HIS B 1 98 ? 10.852 1.101 4.18 1 97.81 98 HIS B CA 1
ATOM 1731 C C . HIS B 1 98 ? 12.258 1.474 4.613 1 97.81 98 HIS B C 1
ATOM 1733 O O . HIS B 1 98 ? 12.906 0.722 5.344 1 97.81 98 HIS B O 1
ATOM 1739 N N . GLU B 1 99 ? 12.75 2.553 4.125 1 97.81 99 GLU B N 1
ATOM 1740 C CA . GLU B 1 99 ? 13.977 3.15 4.645 1 97.81 99 GLU B CA 1
ATOM 1741 C C . GLU B 1 99 ? 13.805 3.602 6.094 1 97.81 99 GLU B C 1
ATOM 1743 O O . GLU B 1 99 ? 12.734 4.09 6.473 1 97.81 99 GLU B O 1
ATOM 1748 N N . THR B 1 100 ? 14.844 3.424 6.859 1 97.12 100 THR B N 1
ATOM 1749 C CA . THR B 1 100 ? 14.82 3.818 8.266 1 97.12 100 THR B CA 1
ATOM 1750 C C . THR B 1 100 ? 14.406 5.281 8.406 1 97.12 100 THR B C 1
ATOM 1752 O O . THR B 1 100 ? 14.852 6.137 7.641 1 97.12 100 THR B O 1
ATOM 1755 N N . ARG B 1 101 ? 13.484 5.535 9.375 1 98 101 ARG B N 1
ATOM 1756 C CA . ARG B 1 101 ? 13.008 6.855 9.781 1 98 101 ARG B CA 1
ATOM 1757 C C . ARG B 1 101 ? 12.125 7.473 8.703 1 98 101 ARG B C 1
ATOM 1759 O O . ARG B 1 101 ? 11.938 8.688 8.664 1 98 101 ARG B O 1
ATOM 1766 N N . HIS B 1 102 ? 11.602 6.684 7.773 1 98.62 102 HIS B N 1
ATOM 1767 C CA . HIS B 1 102 ? 10.742 7.18 6.703 1 98.62 102 HIS B CA 1
ATOM 1768 C C . HIS B 1 102 ? 9.508 6.305 6.535 1 98.62 102 HIS B C 1
ATOM 1770 O O . HIS B 1 102 ? 9.188 5.887 5.422 1 98.62 102 HIS B O 1
ATOM 1776 N N . PHE B 1 103 ? 8.844 6.184 7.645 1 98.69 103 PHE B N 1
ATOM 1777 C CA . PHE B 1 103 ? 7.652 5.344 7.672 1 98.69 103 PHE B CA 1
ATOM 1778 C C . PHE B 1 103 ? 6.625 5.898 8.656 1 98.69 103 PHE B C 1
ATOM 1780 O O . PHE B 1 103 ? 6.961 6.211 9.797 1 98.69 103 PHE B O 1
ATOM 1787 N N . ILE B 1 104 ? 5.328 5.906 8.156 1 98.88 104 ILE B N 1
ATOM 1788 C CA . ILE B 1 104 ? 4.262 6.25 9.094 1 98.88 104 ILE B CA 1
ATOM 1789 C C . ILE B 1 104 ? 2.957 5.594 8.656 1 98.88 104 ILE B C 1
ATOM 1791 O O . ILE B 1 104 ? 2.664 5.516 7.457 1 98.88 104 ILE B O 1
ATOM 1795 N N . TYR B 1 105 ? 2.23 5.066 9.617 1 98.75 105 TYR B N 1
ATOM 1796 C CA . TYR B 1 105 ? 0.879 4.531 9.492 1 98.75 105 TYR B CA 1
ATOM 1797 C C . TYR B 1 105 ? -0.062 5.18 10.5 1 98.75 105 TYR B C 1
ATOM 1799 O O . TYR B 1 105 ? 0.145 5.07 11.711 1 98.75 105 TYR B O 1
ATOM 1807 N N . PHE B 1 106 ? -1.039 5.879 9.977 1 98.62 106 PHE B N 1
ATOM 1808 C CA . PHE B 1 106 ? -1.913 6.609 10.891 1 98.62 106 PHE B CA 1
ATOM 1809 C C . PHE B 1 106 ? -3.326 6.699 10.328 1 98.62 106 PHE B C 1
ATOM 1811 O O . PHE B 1 106 ? -3.555 6.398 9.148 1 98.62 106 PHE B O 1
ATOM 1818 N N . TYR B 1 107 ? -4.254 7.086 11.25 1 97.38 107 TYR B N 1
ATOM 1819 C CA . TYR B 1 107 ? -5.637 7.348 10.875 1 97.38 107 TYR B CA 1
ATOM 1820 C C . TYR B 1 107 ? -5.945 8.836 10.922 1 97.38 107 TYR B C 1
ATOM 1822 O O . TYR B 1 107 ? -5.488 9.547 11.828 1 97.38 107 TYR B O 1
ATOM 1830 N N . LEU B 1 108 ? -6.609 9.305 9.977 1 97.19 108 LEU B N 1
ATOM 1831 C CA . LEU B 1 108 ? -7.348 10.562 10.023 1 97.19 108 LEU B CA 1
ATOM 1832 C C . LEU B 1 108 ? -8.852 10.312 9.977 1 97.19 108 LEU B C 1
ATOM 1834 O O . LEU B 1 108 ? -9.406 10.078 8.906 1 97.19 108 LEU B O 1
ATOM 1838 N N . GLY B 1 109 ? -9.469 10.406 11.164 1 94.69 109 GLY B N 1
ATOM 1839 C CA . GLY B 1 109 ? -10.805 9.828 11.266 1 94.69 109 GLY B CA 1
ATOM 1840 C C . GLY B 1 109 ? -10.82 8.328 11.047 1 94.69 109 GLY B C 1
ATOM 1841 O O . GLY B 1 109 ? -10.102 7.59 11.719 1 94.69 109 GLY B O 1
ATOM 1842 N N . GLN B 1 110 ? -11.672 7.949 10.047 1 94.25 110 GLN B N 1
ATOM 1843 C CA . GLN B 1 110 ? -11.797 6.52 9.781 1 94.25 110 GLN B CA 1
ATOM 1844 C C . GLN B 1 110 ? -10.914 6.094 8.617 1 94.25 110 GLN B C 1
ATOM 1846 O O . GLN B 1 110 ? -10.859 4.91 8.273 1 94.25 110 GLN B O 1
ATOM 1851 N N . VAL B 1 111 ? -10.203 7.02 8.109 1 97.12 111 VAL B N 1
ATOM 1852 C CA . VAL B 1 111 ? -9.367 6.723 6.953 1 97.12 111 VAL B CA 1
ATOM 1853 C C . VAL B 1 111 ? -7.941 6.426 7.402 1 97.12 111 VAL B C 1
ATOM 1855 O O . VAL B 1 111 ? -7.344 7.199 8.156 1 97.12 111 VAL B O 1
ATOM 1858 N N . ALA B 1 112 ? -7.453 5.25 6.98 1 98.25 112 ALA B N 1
ATOM 1859 C CA . ALA B 1 112 ? -6.07 4.871 7.266 1 98.25 112 ALA B CA 1
ATOM 1860 C C . ALA B 1 112 ? -5.133 5.352 6.164 1 98.25 112 ALA B C 1
ATOM 1862 O O . ALA B 1 112 ? -5.473 5.293 4.98 1 98.25 112 ALA B O 1
ATOM 1863 N N . ILE B 1 113 ? -3.908 5.77 6.555 1 98.81 113 ILE B N 1
ATOM 1864 C CA . ILE B 1 113 ? -2.889 6.234 5.621 1 98.81 113 ILE B CA 1
ATOM 1865 C C . ILE B 1 113 ? -1.556 5.555 5.934 1 98.81 113 ILE B C 1
ATOM 1867 O O . ILE B 1 113 ? -1.08 5.602 7.07 1 98.81 113 ILE B O 1
ATOM 1871 N N . LEU B 1 114 ? -1.015 4.934 4.922 1 98.88 114 LEU B N 1
ATOM 1872 C CA . LEU B 1 114 ? 0.336 4.383 4.949 1 98.88 114 LEU B CA 1
ATOM 1873 C C . LEU B 1 114 ? 1.26 5.172 4.023 1 98.88 114 LEU B C 1
ATOM 1875 O O . LEU B 1 114 ? 0.992 5.293 2.826 1 98.88 114 LEU B O 1
ATOM 1879 N N . LEU B 1 115 ? 2.258 5.738 4.598 1 98.94 115 LEU B N 1
ATOM 1880 C CA . LEU B 1 115 ? 3.238 6.543 3.877 1 98.94 115 LEU B CA 1
ATOM 1881 C C . LEU B 1 115 ? 4.66 6.117 4.23 1 98.94 115 LEU B C 1
ATOM 1883 O O . LEU B 1 115 ? 5.016 6.039 5.406 1 98.94 115 LEU B O 1
ATOM 1887 N N . PHE B 1 116 ? 5.391 5.773 3.119 1 98.75 116 PHE B N 1
ATOM 1888 C CA . PHE B 1 116 ? 6.746 5.316 3.408 1 98.75 116 PHE B CA 1
ATOM 1889 C C . PHE B 1 116 ? 7.656 5.527 2.207 1 98.75 116 PHE B C 1
ATOM 1891 O O . PHE B 1 116 ? 7.184 5.703 1.083 1 98.75 116 PHE B O 1
ATOM 1898 N N . LYS B 1 117 ? 8.938 5.574 2.559 1 98.38 117 LYS B N 1
ATOM 1899 C CA . LYS B 1 117 ? 9.961 5.691 1.526 1 98.38 117 LYS B CA 1
ATOM 1900 C C . LYS B 1 117 ? 10.625 4.344 1.257 1 98.38 117 LYS B C 1
ATOM 1902 O O . LYS B 1 117 ? 10.914 3.59 2.189 1 98.38 117 LYS B O 1
ATOM 1907 N N . SER B 1 118 ? 10.742 4.016 0.024 1 96.94 118 SER B N 1
ATOM 1908 C CA . SER B 1 118 ? 11.531 2.883 -0.446 1 96.94 118 SER B CA 1
ATOM 1909 C C . SER B 1 118 ? 12.008 3.096 -1.88 1 96.94 118 SER B C 1
ATOM 1911 O O . SER B 1 118 ? 11.195 3.217 -2.797 1 96.94 118 SER B O 1
ATOM 1913 N N . GLY B 1 119 ? 13.328 3.09 -2.193 1 86.19 119 GLY B N 1
ATOM 1914 C CA . GLY B 1 119 ? 13.906 3.324 -3.504 1 86.19 119 GLY B CA 1
ATOM 1915 C C . GLY B 1 119 ? 14.953 4.426 -3.506 1 86.19 119 GLY B C 1
ATOM 1916 O O . GLY B 1 119 ? 15.062 5.184 -2.541 1 86.19 119 GLY B O 1
#

Secondary structure (DSSP, 8-state):
-----B------------------------SS---EEEEEEEE-HHHHHHHHHHHHHHHHH--SHHHHHHHHHHHHHHHH-S-EEEEEEEEEEEE--B-TTEEEEEEETTEEEEEEE--/-----EEE----------------------S----EEEEEEEE-HHHHHHHHHHHHHHHHH--SHHHHHHHHHHHHHHHH-S-EEEEEEEEEEEEEEE-TTEEEEEEETTEEEEEEE--

Organism: Galleria mellonella (NCBI:txid7137)

Solvent-accessible surface area (backbone atoms only — not comparable to full-atom values): 12885 Å² total; per-residue (Å²): 137,82,78,69,68,47,60,54,61,53,74,69,77,78,77,83,69,82,88,67,84,73,72,77,56,81,70,67,64,62,86,54,91,60,53,74,46,76,76,44,73,42,46,52,71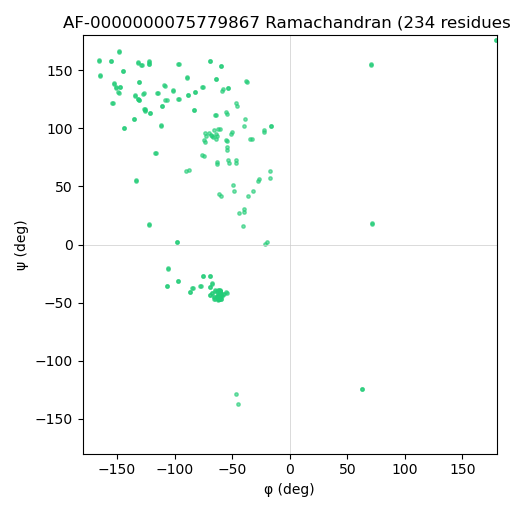,67,58,48,51,49,51,52,51,43,46,53,52,24,58,72,72,37,85,50,40,25,56,27,12,39,48,42,22,51,52,43,24,70,74,69,47,69,36,39,30,16,38,20,30,72,34,66,17,33,16,42,56,28,46,74,58,31,32,38,33,32,25,51,54,78,38,36,38,39,40,33,27,34,86,136,82,80,68,68,48,60,55,62,51,72,66,78,78,77,83,70,82,88,66,84,72,71,77,55,81,64,68,65,60,86,53,91,61,55,74,45,79,76,45,73,42,45,52,71,68,58,48,50,49,50,53,51,44,46,52,52,25,58,71,74,37,85,52,40,25,56,28,11,38,48,42,23,51,52,42,24,69,74,68,46,68,36,38,31,18,39,20,30,73,35,63,14,32,17,41,56,25,45,78,57,32,32,39,32,31,25,52,56,77,36,35,38,41,40,31,27,35,85

InterPro domains:
  IPR001372 Dynein light chain, type 1/2 [PF01221] (35-118)
  IPR001372 Dynein light chain, type 1/2 [PTHR11886] (35-118)
  IPR001372 Dynein light chain, type 1/2 [SM01375] (31-118)
  IPR019763 Dynein light chain, type 1/2, conserved site [PS01239] (85-99)
  IPR037177 Dynein light chain superfamily [G3DSA:3.30.740.10] (31-119)
  IPR037177 Dynein light chain superfamily [SSF54648] (30-119)

Nearest PDB structures (foldseek):
  4d07-assembly1_A-2  TM=9.828E-01  e=3.984E-17  Homo sapiens
  3brl-assembly1_A-2  TM=1.007E+00  e=1.398E-16  Drosophila melanogaster
  7y8w-assembly1_B  TM=1.009E+00  e=2.220E-16  Caenorhabditis elegans
  2pg1-assembly3_C  TM=9.988E-01  e=1.494E-16  Drosophila melanogaster
  2xqq-assembly2_B  TM=1.006E+00  e=2.892E-16  Homo sapiens

Sequence (238 aa):
MTGLSATASVRISTKKRPQCVQEFRNTADKMCDRKAVIKNADMSEEMQQDAVDCATQALEKFNIEKDIAAYIKKEFDKKYNPTWHCIVGRNFGSYVTHETRHFIYFYLGQVAILLFKSGMTGLSATASVRISTKKRPQCVQEFRNTADKMCDRKAVIKNADMSEEMQQDAVDCATQALEKFNIEKDIAAYIKKEFDKKYNPTWHCIVGRNFGSYVTHETRHFIYFYLGQVAILLFKSG

Foldseek 3Di:
DDFPQPFPFPPPPPDPDPPPPPPVPPCPCVLPPQDKFWPDFQADPVVVVVLVVQLSVLVVVDDDQVSSQVSSQVVCCVVVNDDKGKGKAQDDGDGDTAGGNFWTWMDRHRMIMTMGHDD/DDFPQPFPFPPPPDPPDPPPPPPVPPCPVVLPDQDKFWPDFQADPVVVVVLVVQLSVLVVVDDDQVSSQVSSQVVCCVVVNDDKGKGKAQDDGDTDTAGGNFWTWMDRHRMIMTMGHDD